Protein AF-A0A2S8BAI6-F1 (afdb_monomer)

Radius of gyration: 29.49 Å; Cα contacts (8 Å, |Δi|>4): 331; chains: 1; bounding box: 85×45×70 Å

Organism: NCBI:txid2054227

Nearest PDB structures (foldseek):
  4v63-assembly1_AT  TM=4.451E-01  e=1.788E+00  Thermus thermophilus HB27
  6bz7-assembly1_QT  TM=4.335E-01  e=3.142E+00  Thermus thermophilus HB8
  1ibl-assembly1_T  TM=4.021E-01  e=2.807E+00  Thermus thermophilus
  2uxb-assembly1_T  TM=4.106E-01  e=9.703E+00  Thermus thermophilus HB8

Mean predicted aligned error: 20.05 Å

Secondary structure (DSSP, 8-state):
----GGGGS----SS--GGGGSS--EEEEEEEEEE-TTSSS-EEEEETT-TT--B---HHHHHHHHHHHT---GGGGTT-EEEEEEETT-EETTEE--EEEEEEESS-SS-EEEEEEEETTEEEEEEEEE----TTTTHHHHHHHHHHHHHHHHT--SHHHHHHHHH-HHHHHHHHHHHHH-HHHHHHHHHHHHHHHHHHS---TT-TT-TT---PPP---------------HHHHHHHHHHHHHHH--SHHHHHHHHHHHHHHHTT--HHHHHHHHHHHHHHHHHH-TTS--

pLDDT: mean 78.77, std 16.96, range [35.06, 97.0]

Structure (mmCIF, N/CA/C/O backbone):
data_AF-A0A2S8BAI6-F1
#
_entry.id   AF-A0A2S8BAI6-F1
#
loop_
_atom_site.group_PDB
_atom_site.id
_atom_site.type_symbol
_atom_site.label_atom_id
_atom_site.label_alt_id
_atom_site.label_comp_id
_atom_site.label_asym_id
_atom_site.label_entity_id
_atom_site.label_seq_id
_atom_site.pdbx_PDB_ins_code
_atom_site.Cartn_x
_atom_site.Cartn_y
_atom_site.Cartn_z
_atom_site.occupancy
_atom_site.B_iso_or_equiv
_atom_site.auth_seq_id
_atom_site.auth_comp_id
_atom_site.auth_asym_id
_atom_site.auth_atom_id
_atom_site.pdbx_PDB_model_num
ATOM 1 N N . MET A 1 1 ? -4.221 -33.791 -2.694 1.00 36.81 1 MET A N 1
ATOM 2 C CA . MET A 1 1 ? -3.392 -32.606 -2.399 1.00 36.81 1 MET A CA 1
ATOM 3 C C . MET A 1 1 ? -2.639 -32.266 -3.667 1.00 36.81 1 MET A C 1
ATOM 5 O O . MET A 1 1 ? -1.798 -33.051 -4.085 1.00 36.81 1 MET A O 1
ATOM 9 N N . THR A 1 2 ? -3.020 -31.188 -4.340 1.00 42.59 2 THR A N 1
ATOM 10 C CA . THR A 1 2 ? -2.345 -30.728 -5.559 1.00 42.59 2 THR A CA 1
ATOM 11 C C . THR A 1 2 ? -1.145 -29.897 -5.112 1.00 42.59 2 THR A C 1
ATOM 13 O O . THR A 1 2 ? -1.329 -28.923 -4.390 1.00 42.59 2 THR A O 1
ATOM 16 N N . GLY A 1 3 ? 0.073 -30.340 -5.424 1.00 44.19 3 GLY A N 1
ATOM 17 C CA . GLY A 1 3 ? 1.298 -29.671 -4.981 1.00 44.19 3 GLY A CA 1
ATOM 18 C C . GLY A 1 3 ? 1.564 -28.398 -5.781 1.00 44.19 3 GLY A C 1
ATOM 19 O O . GLY A 1 3 ? 1.515 -28.424 -7.009 1.00 44.19 3 GLY A O 1
ATOM 20 N N . ASP A 1 4 ? 1.858 -27.303 -5.083 1.00 59.66 4 ASP A N 1
ATOM 21 C CA . ASP A 1 4 ? 2.314 -26.056 -5.692 1.00 59.66 4 ASP A CA 1
ATOM 22 C C . ASP A 1 4 ? 3.813 -26.149 -6.024 1.00 59.66 4 ASP A C 1
ATOM 24 O O . ASP A 1 4 ? 4.679 -26.068 -5.147 1.00 59.66 4 ASP A O 1
ATOM 28 N N . LEU A 1 5 ? 4.119 -26.339 -7.309 1.00 55.19 5 LEU A N 1
ATOM 29 C CA . LEU A 1 5 ? 5.486 -26.439 -7.825 1.00 55.19 5 LEU A CA 1
ATOM 30 C C . LEU A 1 5 ? 6.290 -25.143 -7.639 1.00 55.19 5 LEU A C 1
ATOM 32 O O . LEU A 1 5 ? 7.518 -25.218 -7.530 1.00 55.19 5 LEU A O 1
ATOM 36 N N . ALA A 1 6 ? 5.630 -23.980 -7.544 1.00 57.97 6 ALA A N 1
ATOM 37 C CA . ALA A 1 6 ? 6.302 -22.692 -7.366 1.00 57.97 6 ALA A CA 1
ATOM 38 C C . ALA A 1 6 ? 7.143 -22.669 -6.083 1.00 57.97 6 ALA A C 1
ATOM 40 O O . ALA A 1 6 ? 8.246 -22.130 -6.075 1.00 57.97 6 ALA A O 1
ATOM 41 N N . SER A 1 7 ? 6.683 -23.352 -5.030 1.00 54.97 7 SER A N 1
ATOM 42 C CA . SER A 1 7 ? 7.386 -23.441 -3.743 1.00 54.97 7 SER A CA 1
ATOM 43 C C . SER A 1 7 ? 8.759 -24.132 -3.804 1.00 54.97 7 SER A C 1
ATOM 45 O O . SER A 1 7 ? 9.611 -23.883 -2.952 1.00 54.97 7 SER A O 1
ATOM 47 N N . THR A 1 8 ? 9.007 -24.972 -4.816 1.00 47.53 8 THR A N 1
ATOM 48 C CA . THR A 1 8 ? 10.212 -25.821 -4.900 1.00 47.53 8 THR A CA 1
ATOM 49 C C . THR A 1 8 ? 11.388 -25.176 -5.634 1.00 47.53 8 THR A C 1
ATOM 51 O O . THR A 1 8 ? 12.515 -25.659 -5.539 1.00 47.53 8 THR A O 1
ATOM 54 N N . ILE A 1 9 ? 11.137 -24.082 -6.353 1.00 54.47 9 ILE A N 1
ATOM 55 C CA . ILE A 1 9 ? 12.135 -23.379 -7.173 1.00 54.47 9 ILE A CA 1
ATOM 56 C C . ILE A 1 9 ? 12.612 -22.069 -6.536 1.00 54.47 9 ILE A C 1
ATOM 58 O O . ILE A 1 9 ? 13.457 -21.389 -7.110 1.00 54.47 9 ILE A O 1
ATOM 62 N N . VAL A 1 10 ? 12.093 -21.725 -5.352 1.00 54.94 10 VAL A N 1
ATOM 63 C CA . VAL A 1 10 ? 12.395 -20.479 -4.642 1.00 54.94 10 VAL A CA 1
ATOM 64 C C . VAL A 1 10 ? 13.850 -20.493 -4.142 1.00 54.94 10 VAL A C 1
ATOM 66 O O . VAL A 1 10 ? 14.176 -21.254 -3.225 1.00 54.94 10 VAL A O 1
ATOM 69 N N . PRO A 1 11 ? 14.748 -19.639 -4.666 1.00 53.03 11 PRO A N 1
ATOM 70 C CA . PRO A 1 11 ? 16.126 -19.570 -4.189 1.00 53.03 11 PRO A CA 1
ATOM 71 C C . PRO A 1 11 ? 16.173 -19.094 -2.728 1.00 53.03 11 PRO A C 1
ATOM 73 O O . PRO A 1 11 ? 15.368 -18.247 -2.314 1.00 53.03 11 PRO A O 1
ATOM 76 N N . LYS A 1 12 ? 17.154 -19.570 -1.944 1.00 52.94 12 LYS A N 1
ATOM 77 C CA . LYS A 1 12 ? 17.534 -18.929 -0.671 1.00 52.94 12 LYS A CA 1
ATOM 78 C C . LYS A 1 12 ? 18.130 -17.558 -0.994 1.00 52.94 12 LYS A C 1
ATOM 80 O O . LYS A 1 12 ? 19.318 -17.437 -1.264 1.00 52.94 12 LYS A O 1
ATOM 85 N N . SER A 1 13 ? 17.271 -16.553 -1.014 1.00 68.69 13 SER A N 1
ATOM 86 C CA . SER A 1 13 ? 17.598 -15.161 -1.294 1.00 68.69 13 SER A CA 1
ATOM 87 C C . SER A 1 13 ? 16.978 -14.307 -0.195 1.00 68.69 13 SER A C 1
ATOM 89 O O . SER A 1 13 ? 15.881 -14.613 0.271 1.00 68.69 13 SER A O 1
ATOM 91 N N . ASP A 1 14 ? 17.685 -13.267 0.230 1.00 82.50 14 ASP A N 1
ATOM 92 C CA . ASP A 1 14 ? 17.259 -12.277 1.228 1.00 82.50 14 ASP A CA 1
ATOM 93 C C . ASP A 1 14 ? 16.400 -11.160 0.604 1.00 82.50 14 ASP A C 1
ATOM 95 O O . ASP A 1 14 ? 16.196 -10.104 1.201 1.00 82.50 14 ASP A O 1
ATOM 99 N N . GLN A 1 15 ? 15.953 -11.359 -0.636 1.00 88.88 15 GLN A N 1
ATOM 100 C CA . GLN A 1 15 ? 15.177 -10.404 -1.413 1.00 88.88 15 GLN A CA 1
ATOM 101 C C . GLN A 1 15 ? 14.247 -11.106 -2.402 1.00 88.88 15 GLN A C 1
ATOM 103 O O . GLN A 1 15 ? 14.466 -12.262 -2.783 1.00 88.88 15 GLN A O 1
ATOM 108 N N . LEU A 1 16 ? 13.224 -10.374 -2.842 1.00 91.38 16 LEU A N 1
ATOM 109 C CA . LEU A 1 16 ? 12.369 -10.771 -3.956 1.00 91.38 16 LEU A CA 1
ATOM 110 C C . LEU A 1 16 ? 13.186 -10.772 -5.257 1.00 91.38 16 LEU A C 1
ATOM 112 O O . LEU A 1 16 ? 13.809 -9.766 -5.605 1.00 91.38 16 LEU A O 1
ATOM 116 N N . ASN A 1 17 ? 13.169 -11.886 -5.985 1.00 88.94 17 ASN A N 1
ATOM 117 C CA . ASN A 1 17 ? 13.927 -12.069 -7.222 1.00 88.94 17 ASN A CA 1
ATOM 118 C C . ASN A 1 17 ? 13.003 -11.951 -8.434 1.00 88.94 17 ASN A C 1
ATOM 120 O O . ASN A 1 17 ? 11.810 -12.230 -8.366 1.00 88.94 17 ASN A O 1
ATOM 124 N N . ALA A 1 18 ? 13.564 -11.563 -9.580 1.00 87.12 18 ALA A N 1
ATOM 125 C CA . ALA A 1 18 ? 12.795 -11.475 -10.820 1.00 87.12 18 ALA A CA 1
ATOM 126 C C . ALA A 1 18 ? 12.203 -12.835 -11.235 1.00 87.12 18 ALA A C 1
ATOM 128 O O . ALA A 1 18 ? 11.115 -12.874 -11.807 1.00 87.12 18 ALA A O 1
ATOM 129 N N . ASP A 1 19 ? 12.893 -13.931 -10.911 1.00 82.88 19 ASP A N 1
ATOM 130 C CA . ASP A 1 19 ? 12.435 -15.292 -11.192 1.00 82.88 19 ASP A CA 1
ATOM 131 C C . ASP A 1 19 ? 11.227 -15.706 -10.336 1.00 82.88 19 ASP A C 1
ATOM 133 O O . ASP A 1 19 ? 10.389 -16.476 -10.802 1.00 82.88 19 ASP A O 1
ATOM 137 N N . ASP A 1 20 ? 11.060 -15.117 -9.144 1.00 83.06 20 ASP A N 1
ATOM 138 C CA . ASP A 1 20 ? 9.873 -15.336 -8.303 1.00 83.06 20 ASP A CA 1
ATOM 139 C C . ASP A 1 20 ? 8.592 -14.793 -8.986 1.00 83.06 20 ASP A C 1
ATOM 141 O O . ASP A 1 20 ? 7.482 -15.197 -8.653 1.00 83.06 20 ASP A O 1
ATOM 145 N N . LEU A 1 21 ? 8.736 -13.914 -9.991 1.00 85.75 21 LEU A N 1
ATOM 146 C CA . LEU A 1 21 ? 7.644 -13.311 -10.768 1.00 85.75 21 LEU A CA 1
ATOM 147 C C . LEU A 1 21 ? 7.455 -13.951 -12.156 1.00 85.75 21 LEU A C 1
ATOM 149 O O . LEU A 1 21 ? 6.785 -13.380 -13.018 1.00 85.75 21 LEU A O 1
ATOM 153 N N . ILE A 1 22 ? 8.050 -15.124 -12.407 1.00 82.06 22 ILE A N 1
ATOM 154 C CA . ILE A 1 22 ? 7.869 -15.869 -13.669 1.00 82.06 22 ILE A CA 1
ATOM 155 C C . ILE A 1 22 ? 6.418 -16.298 -13.864 1.00 82.06 22 ILE A C 1
ATOM 157 O O . ILE A 1 22 ? 5.916 -16.255 -14.985 1.00 82.06 22 ILE A O 1
ATOM 161 N N . ALA A 1 23 ? 5.752 -16.700 -12.779 1.00 75.31 23 ALA A N 1
ATOM 162 C CA . ALA A 1 23 ? 4.351 -17.109 -12.811 1.00 75.31 23 ALA A CA 1
ATOM 163 C C . ALA A 1 23 ? 3.410 -15.945 -13.165 1.00 75.31 23 ALA A C 1
ATOM 165 O O . ALA A 1 23 ? 2.322 -16.169 -13.690 1.00 75.31 23 ALA A O 1
ATOM 166 N N . GLY A 1 24 ? 3.839 -14.706 -12.917 1.00 79.62 24 GLY A N 1
ATOM 167 C CA . GLY A 1 24 ? 3.103 -13.507 -13.278 1.00 79.62 24 GLY A CA 1
ATOM 168 C C . GLY A 1 24 ? 3.398 -12.324 -12.355 1.00 79.62 24 GLY A C 1
ATOM 169 O O . GLY A 1 24 ? 4.158 -12.447 -11.391 1.00 79.62 24 GLY A O 1
ATOM 170 N N . PRO A 1 25 ? 2.805 -11.155 -12.654 1.00 86.50 25 PRO A N 1
ATOM 171 C CA . PRO A 1 25 ? 2.869 -9.995 -11.779 1.00 86.50 25 PRO A CA 1
ATOM 172 C C . PRO A 1 25 ? 2.217 -10.263 -10.418 1.00 86.50 25 PRO A C 1
ATOM 174 O O . PRO A 1 25 ? 1.204 -10.956 -10.342 1.00 86.50 25 PRO A O 1
ATOM 177 N N . ILE A 1 26 ? 2.742 -9.637 -9.367 1.00 89.00 26 ILE A N 1
ATOM 178 C CA . ILE A 1 26 ? 2.133 -9.622 -8.032 1.00 89.00 26 ILE A CA 1
ATOM 179 C C . ILE A 1 26 ? 1.813 -8.189 -7.626 1.00 89.00 26 ILE A C 1
ATOM 181 O O . ILE A 1 26 ? 2.551 -7.262 -7.961 1.00 89.00 26 ILE A O 1
ATOM 185 N N . THR A 1 27 ? 0.737 -8.005 -6.872 1.00 92.81 27 THR A N 1
ATOM 186 C CA . THR A 1 27 ? 0.430 -6.726 -6.229 1.00 92.81 27 THR A CA 1
ATOM 187 C C . THR A 1 27 ? 0.827 -6.809 -4.767 1.00 92.81 27 THR A C 1
ATOM 189 O O . THR A 1 27 ? 0.422 -7.736 -4.073 1.00 92.81 27 THR A O 1
ATOM 192 N N . ILE A 1 28 ? 1.635 -5.852 -4.320 1.00 93.31 28 ILE A N 1
ATOM 193 C CA . ILE A 1 28 ? 2.148 -5.784 -2.952 1.00 93.31 28 ILE A CA 1
ATOM 194 C C . ILE A 1 28 ? 1.640 -4.522 -2.256 1.00 93.31 28 ILE A C 1
ATOM 196 O O . ILE A 1 28 ? 1.553 -3.470 -2.894 1.00 93.31 28 ILE A O 1
ATOM 200 N N . THR A 1 29 ? 1.380 -4.617 -0.952 1.00 91.75 29 THR A N 1
ATOM 201 C CA . THR A 1 29 ? 1.103 -3.478 -0.061 1.00 91.75 29 THR A CA 1
ATOM 202 C C . THR A 1 29 ? 2.320 -3.233 0.817 1.00 91.75 29 THR A C 1
ATOM 204 O O . THR A 1 29 ? 2.779 -4.146 1.503 1.00 91.75 29 THR A O 1
A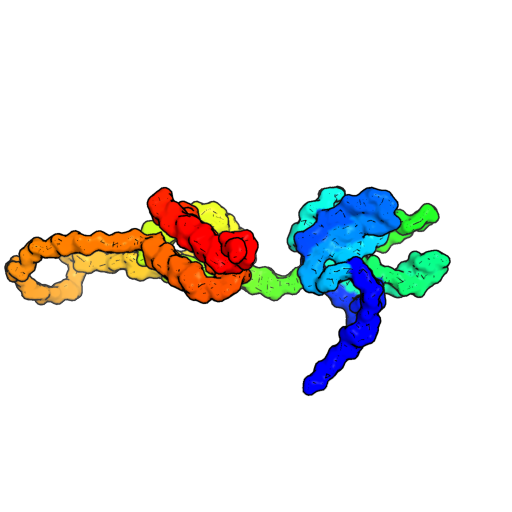TOM 207 N N . VAL A 1 30 ? 2.866 -2.018 0.800 1.00 92.12 30 VAL A N 1
ATOM 208 C CA . VAL A 1 30 ? 4.073 -1.676 1.565 1.00 92.12 30 VAL A CA 1
ATOM 209 C C . VAL A 1 30 ? 3.747 -1.659 3.061 1.00 92.12 30 VAL A C 1
ATOM 211 O O . VAL A 1 30 ? 2.925 -0.863 3.512 1.00 92.12 30 VAL A O 1
ATOM 214 N N . ARG A 1 31 ? 4.438 -2.501 3.832 1.00 92.12 31 ARG A N 1
ATOM 215 C CA . ARG A 1 31 ? 4.360 -2.547 5.300 1.00 92.12 31 ARG A CA 1
ATOM 216 C C . ARG A 1 31 ? 5.394 -1.628 5.942 1.00 92.12 31 ARG A C 1
ATOM 218 O O . ARG A 1 31 ? 5.104 -0.972 6.932 1.00 92.12 31 ARG A O 1
ATOM 225 N N . ASP A 1 32 ? 6.605 -1.621 5.397 1.00 83.31 32 ASP A N 1
ATOM 226 C CA . ASP A 1 32 ? 7.724 -0.838 5.916 1.00 83.31 32 ASP A CA 1
ATOM 227 C C . ASP A 1 32 ? 8.715 -0.530 4.786 1.00 83.31 32 ASP A C 1
ATOM 229 O O . ASP A 1 32 ? 8.834 -1.295 3.824 1.00 83.31 32 ASP A O 1
ATOM 233 N N . ALA A 1 33 ? 9.431 0.586 4.884 1.00 90.31 33 ALA A N 1
ATOM 234 C CA . ALA A 1 33 ? 10.468 0.943 3.930 1.00 90.31 33 ALA A CA 1
ATOM 235 C C . ALA A 1 33 ? 11.563 1.805 4.564 1.00 90.31 33 ALA A C 1
ATOM 237 O O . ALA A 1 33 ? 11.306 2.864 5.142 1.00 90.31 33 ALA A O 1
ATOM 238 N N . TYR A 1 34 ? 12.819 1.405 4.362 1.00 84.62 34 TYR A N 1
ATOM 239 C CA . TYR A 1 34 ? 13.975 2.151 4.855 1.00 84.62 34 TYR A CA 1
ATOM 240 C C . TYR A 1 34 ? 15.113 2.220 3.836 1.00 84.62 34 TYR A C 1
ATOM 242 O O . TYR A 1 34 ? 15.194 1.448 2.871 1.00 84.62 34 TYR A O 1
ATOM 250 N N . VAL A 1 35 ? 16.025 3.166 4.075 1.00 86.06 35 VAL A N 1
ATOM 251 C CA . VAL A 1 35 ? 17.201 3.407 3.238 1.00 86.06 35 VAL A CA 1
ATOM 252 C C . VAL A 1 35 ? 18.489 3.167 4.026 1.00 86.06 35 VAL A C 1
ATOM 254 O O . VAL A 1 35 ? 18.733 3.819 5.038 1.00 86.06 35 VAL A O 1
ATOM 257 N N . ARG A 1 36 ? 19.356 2.283 3.525 1.00 83.69 36 ARG A N 1
ATOM 258 C CA . ARG A 1 36 ? 20.720 2.056 4.026 1.00 83.69 36 ARG A CA 1
ATOM 259 C C . ARG A 1 36 ? 21.738 2.611 3.042 1.00 83.69 36 ARG A C 1
ATOM 261 O O . ARG A 1 36 ? 22.007 2.026 1.996 1.00 83.69 36 ARG A O 1
ATOM 268 N N . LYS A 1 37 ? 22.288 3.785 3.350 1.00 77.44 37 LYS A N 1
ATOM 269 C CA . LYS A 1 37 ? 23.311 4.426 2.509 1.00 77.44 37 LYS A CA 1
ATOM 270 C C . LYS A 1 37 ? 24.593 3.580 2.504 1.00 77.44 37 LYS A C 1
ATOM 272 O O . LYS A 1 37 ? 24.989 3.073 3.544 1.00 77.44 37 LYS A O 1
ATOM 277 N N . GLY A 1 38 ? 25.252 3.483 1.348 1.00 68.62 38 GLY A N 1
ATOM 278 C CA . GLY A 1 38 ? 26.529 2.769 1.190 1.00 68.62 38 GLY A CA 1
ATOM 279 C C . GLY A 1 38 ? 26.420 1.351 0.623 1.00 68.62 38 GLY A C 1
ATOM 280 O O . GLY A 1 38 ? 27.441 0.781 0.262 1.00 68.62 38 GLY A O 1
ATOM 281 N N . GLU A 1 39 ? 25.208 0.813 0.480 1.00 73.38 39 GLU A N 1
ATOM 282 C CA . GLU A 1 39 ? 24.961 -0.466 -0.194 1.00 73.38 39 GLU A CA 1
ATOM 283 C C . GLU A 1 39 ? 24.604 -0.263 -1.679 1.00 73.38 39 GLU A C 1
ATOM 285 O O . GLU A 1 39 ? 24.021 0.761 -2.056 1.00 73.38 39 GLU A O 1
ATOM 290 N N . ASP A 1 40 ? 24.900 -1.256 -2.526 1.00 70.44 40 ASP A N 1
ATOM 291 C CA . ASP A 1 40 ? 24.586 -1.224 -3.966 1.00 70.44 40 ASP A CA 1
ATOM 292 C C . ASP A 1 40 ? 23.074 -1.075 -4.234 1.00 70.44 40 ASP A C 1
ATOM 294 O O . ASP A 1 40 ? 22.642 -0.382 -5.168 1.00 70.44 40 ASP A O 1
ATOM 298 N N . GLN A 1 41 ? 22.253 -1.677 -3.368 1.00 76.81 41 GLN A N 1
ATOM 299 C CA . GLN A 1 41 ? 20.793 -1.598 -3.378 1.00 76.81 41 GLN A CA 1
ATOM 300 C C . GLN A 1 41 ? 20.289 -1.028 -2.044 1.00 76.81 41 GLN A C 1
ATOM 302 O O . GLN A 1 41 ? 19.820 -1.760 -1.179 1.00 76.81 41 GLN A O 1
ATOM 307 N N . PRO A 1 42 ? 20.363 0.300 -1.859 1.00 85.44 42 PRO A N 1
ATOM 308 C CA . PRO A 1 42 ? 20.204 0.919 -0.548 1.00 85.44 42 PRO A CA 1
ATOM 309 C C . PRO A 1 42 ? 18.745 1.047 -0.099 1.00 85.44 42 PRO A C 1
ATOM 311 O O . PRO A 1 42 ? 18.505 1.596 0.965 1.00 85.44 42 PRO A O 1
ATOM 314 N N . CYS A 1 43 ? 17.762 0.643 -0.906 1.00 90.62 43 CYS A N 1
ATOM 315 C CA . CYS A 1 43 ? 16.342 0.828 -0.612 1.00 90.62 43 CYS A CA 1
ATOM 316 C C . CYS A 1 43 ? 15.687 -0.530 -0.404 1.00 90.62 43 CYS A C 1
ATOM 318 O O . CYS A 1 43 ? 15.761 -1.385 -1.286 1.00 90.62 43 CYS A O 1
ATOM 320 N N . TYR A 1 44 ? 15.053 -0.685 0.751 1.00 93.19 44 TYR A N 1
ATOM 321 C CA . TYR A 1 44 ? 14.365 -1.894 1.166 1.00 93.19 44 TYR A CA 1
ATOM 322 C C . TYR A 1 44 ? 12.881 -1.572 1.292 1.00 93.19 44 TYR A C 1
ATOM 324 O O . TYR A 1 44 ? 12.525 -0.668 2.045 1.00 93.19 44 TYR A O 1
ATOM 332 N N . ILE A 1 45 ? 12.036 -2.287 0.551 1.00 95.25 45 ILE A N 1
ATOM 333 C CA . ILE A 1 45 ? 10.578 -2.173 0.625 1.00 95.25 45 ILE A CA 1
ATOM 334 C C . ILE A 1 45 ? 10.032 -3.517 1.108 1.00 95.25 45 ILE A C 1
ATOM 336 O O . ILE A 1 45 ? 10.032 -4.498 0.362 1.00 95.25 45 ILE A O 1
ATOM 340 N N . PHE A 1 46 ? 9.592 -3.558 2.360 1.00 92.00 46 PHE A N 1
ATOM 341 C CA . PHE A 1 46 ? 8.902 -4.697 2.959 1.00 92.00 46 PHE A CA 1
ATOM 342 C C . PHE A 1 46 ? 7.412 -4.589 2.679 1.00 92.00 46 PHE A C 1
ATOM 344 O O . PHE A 1 46 ? 6.841 -3.494 2.673 1.00 92.00 46 PHE A O 1
ATOM 351 N N . TYR A 1 47 ? 6.771 -5.728 2.466 1.00 92.94 47 TYR A N 1
ATOM 352 C CA . TYR A 1 47 ? 5.368 -5.780 2.085 1.00 92.94 47 TYR A CA 1
ATOM 353 C C . TYR A 1 47 ? 4.635 -6.921 2.780 1.00 92.94 47 TYR A C 1
ATOM 355 O O . TYR A 1 47 ? 5.240 -7.834 3.343 1.00 92.94 47 TYR A O 1
ATOM 363 N N . GLU A 1 48 ? 3.312 -6.837 2.790 1.00 82.56 48 GLU A N 1
ATOM 364 C CA . GLU A 1 48 ? 2.456 -7.890 3.332 1.00 82.56 48 GLU A CA 1
ATOM 365 C C . GLU A 1 48 ? 2.744 -9.225 2.630 1.00 82.56 48 GLU A C 1
ATOM 367 O O . GLU A 1 48 ? 2.687 -9.320 1.407 1.00 82.56 48 GLU A O 1
ATOM 372 N N . GLY A 1 49 ? 3.087 -10.259 3.403 1.00 83.69 49 GLY A N 1
ATOM 373 C CA . GLY A 1 49 ? 3.421 -11.578 2.855 1.00 83.69 49 GLY A CA 1
ATOM 374 C C . GLY A 1 49 ? 4.813 -11.689 2.220 1.00 83.69 49 GLY A C 1
ATOM 375 O O . GLY A 1 49 ? 5.073 -12.665 1.521 1.00 83.69 49 GLY A O 1
ATOM 376 N N . ASP A 1 50 ? 5.724 -10.740 2.468 1.00 84.56 50 ASP A N 1
ATOM 377 C CA . ASP A 1 50 ? 7.084 -10.775 1.911 1.00 84.56 50 ASP A CA 1
ATOM 378 C C . ASP A 1 50 ? 7.944 -11.954 2.384 1.00 84.56 50 ASP A C 1
ATOM 380 O O . ASP A 1 50 ? 8.968 -12.243 1.768 1.00 84.56 50 ASP A O 1
ATOM 384 N N . ASN A 1 51 ? 7.558 -12.646 3.460 1.00 85.81 51 ASN A N 1
ATOM 385 C CA . ASN A 1 51 ? 8.276 -13.792 4.027 1.00 85.81 51 ASN A CA 1
ATOM 386 C C . ASN A 1 51 ? 9.782 -13.522 4.225 1.00 85.81 51 ASN A C 1
ATOM 388 O O . ASN A 1 51 ? 10.619 -14.401 4.014 1.00 85.81 51 ASN A O 1
ATOM 392 N N . GLY A 1 52 ? 10.134 -12.286 4.604 1.00 83.75 52 GLY A N 1
ATOM 393 C CA . GLY A 1 52 ? 11.527 -11.866 4.793 1.00 83.75 52 GLY A CA 1
ATOM 394 C C . GLY A 1 52 ? 12.297 -11.585 3.497 1.00 83.75 52 GLY A C 1
ATOM 395 O O . GLY A 1 52 ? 13.515 -11.424 3.543 1.00 83.75 52 GLY A O 1
ATOM 396 N N . LYS A 1 53 ? 11.606 -11.501 2.355 1.00 90.19 53 LYS A N 1
ATOM 397 C CA . LYS A 1 53 ? 12.148 -11.169 1.032 1.00 90.19 53 LYS A CA 1
ATOM 398 C C . LYS A 1 53 ? 11.634 -9.805 0.553 1.00 90.19 53 LYS A C 1
ATOM 400 O O . LYS A 1 53 ? 10.734 -9.741 -0.292 1.00 90.19 53 LYS A O 1
ATOM 405 N N . PRO A 1 54 ? 12.204 -8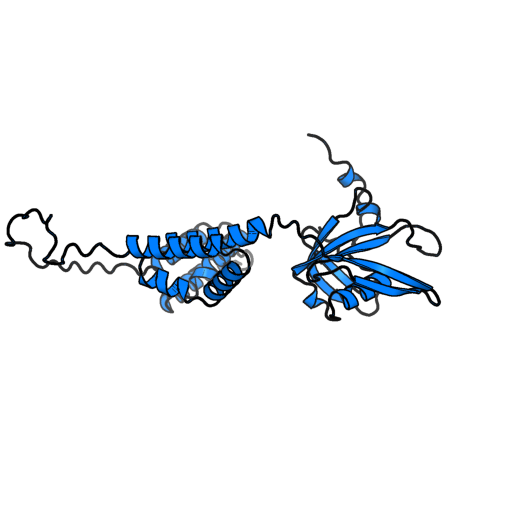.696 1.055 1.00 93.75 54 PRO A N 1
ATOM 406 C CA . PRO A 1 54 ? 11.823 -7.361 0.618 1.00 93.75 54 PRO A CA 1
ATOM 407 C C . PRO A 1 54 ? 12.085 -7.155 -0.877 1.00 93.75 54 PRO A C 1
ATOM 409 O O . PRO A 1 54 ? 12.986 -7.753 -1.476 1.00 93.75 54 PRO A O 1
ATOM 412 N N . TYR A 1 55 ? 11.332 -6.236 -1.472 1.00 95.44 55 TYR A N 1
ATOM 413 C CA . TYR A 1 55 ? 11.624 -5.710 -2.796 1.00 95.44 55 TYR A CA 1
ATOM 414 C C . TYR A 1 55 ? 12.726 -4.648 -2.693 1.00 95.44 55 TYR A C 1
ATOM 416 O O . TYR A 1 55 ? 12.574 -3.638 -2.001 1.00 95.44 55 TYR A O 1
ATOM 424 N N . LYS A 1 56 ? 13.838 -4.865 -3.403 1.00 93.88 56 LYS A N 1
ATOM 425 C CA . LYS A 1 56 ? 14.956 -3.917 -3.493 1.00 93.88 56 LYS A CA 1
ATOM 426 C C . LYS A 1 56 ? 14.981 -3.255 -4.883 1.00 93.88 56 LYS A C 1
ATOM 428 O O . LYS A 1 56 ? 15.585 -3.788 -5.818 1.00 93.88 56 LYS A O 1
ATOM 433 N N . PRO A 1 57 ? 14.309 -2.103 -5.084 1.00 93.06 57 PRO A N 1
ATOM 434 C CA . PRO A 1 57 ? 14.193 -1.480 -6.401 1.00 93.06 57 PRO A CA 1
ATOM 435 C C . PRO A 1 57 ? 15.541 -0.996 -6.950 1.00 93.06 57 PRO A C 1
ATOM 437 O O . PRO A 1 57 ? 16.329 -0.308 -6.286 1.00 93.06 57 PRO A O 1
ATOM 440 N N . ASN A 1 58 ? 15.770 -1.251 -8.240 1.00 90.75 58 ASN A N 1
ATOM 441 C CA . ASN A 1 58 ? 16.922 -0.691 -8.942 1.00 90.75 58 ASN A CA 1
ATOM 442 C C . ASN A 1 58 ? 16.841 0.851 -9.033 1.00 90.75 58 ASN A C 1
ATOM 444 O O . ASN A 1 58 ? 15.831 1.485 -8.724 1.00 90.75 58 ASN A O 1
ATOM 448 N N . LYS A 1 59 ? 17.931 1.492 -9.471 1.00 89.50 59 LYS A N 1
ATOM 449 C CA . LYS A 1 59 ? 18.028 2.964 -9.521 1.00 89.50 59 LYS A CA 1
ATOM 450 C C . LYS A 1 59 ? 16.956 3.628 -10.396 1.00 89.50 59 LYS A C 1
ATOM 452 O O . LYS A 1 59 ? 16.530 4.736 -10.084 1.00 89.50 59 LYS A O 1
ATOM 457 N N . GLY A 1 60 ? 16.547 2.982 -11.487 1.00 91.88 60 GLY A N 1
ATOM 458 C CA . GLY A 1 60 ? 15.487 3.489 -12.359 1.00 91.88 60 GLY A CA 1
ATOM 459 C C . GLY A 1 60 ? 14.126 3.440 -11.670 1.00 91.88 60 GLY A C 1
ATOM 460 O O . GLY A 1 60 ? 13.433 4.451 -11.620 1.00 91.88 60 GLY A O 1
ATOM 461 N N . GLN A 1 61 ? 13.797 2.299 -11.062 1.00 94.69 61 GLN A N 1
ATOM 462 C CA . GLN A 1 61 ? 12.532 2.098 -10.352 1.00 94.69 61 GLN A CA 1
ATOM 463 C C . GLN A 1 61 ? 12.403 3.008 -9.124 1.00 94.69 61 GLN A C 1
ATOM 465 O O . GLN A 1 61 ? 11.339 3.569 -8.897 1.00 94.69 61 GLN A O 1
ATOM 470 N N . ARG A 1 62 ? 13.494 3.265 -8.390 1.00 93.75 62 ARG A N 1
ATOM 471 C CA . ARG A 1 62 ? 13.497 4.260 -7.301 1.00 93.75 62 ARG A CA 1
ATOM 472 C C . ARG A 1 62 ? 13.101 5.656 -7.782 1.00 93.75 62 ARG A C 1
ATOM 474 O O . ARG A 1 62 ? 12.236 6.285 -7.189 1.00 93.75 62 ARG A O 1
ATOM 481 N N . ARG A 1 63 ? 13.700 6.124 -8.884 1.00 93.94 63 ARG A N 1
ATOM 482 C CA . ARG A 1 63 ? 13.366 7.431 -9.480 1.00 93.94 63 ARG A CA 1
ATOM 483 C C . ARG A 1 63 ? 11.911 7.494 -9.927 1.00 93.94 63 ARG A C 1
ATOM 485 O O . ARG A 1 63 ? 11.270 8.519 -9.738 1.00 93.94 63 ARG A O 1
ATOM 492 N N . LEU A 1 64 ? 11.419 6.410 -10.519 1.00 95.56 64 LEU A N 1
ATOM 493 C CA . LEU A 1 64 ? 10.034 6.300 -10.952 1.00 95.56 64 LEU A CA 1
ATOM 494 C C . LEU A 1 64 ? 9.074 6.429 -9.765 1.00 95.56 64 LEU A C 1
ATOM 496 O O . LEU A 1 64 ? 8.195 7.281 -9.803 1.00 95.56 64 LEU A O 1
ATOM 500 N N . LEU A 1 65 ? 9.285 5.650 -8.699 1.00 95.56 65 LEU A N 1
ATOM 501 C CA . LEU A 1 65 ? 8.444 5.698 -7.501 1.00 95.56 65 LEU A CA 1
ATOM 502 C C . LEU A 1 65 ? 8.438 7.095 -6.871 1.00 95.56 65 LEU A C 1
ATOM 504 O O . LEU A 1 65 ? 7.364 7.629 -6.621 1.00 95.56 65 LEU A O 1
ATOM 508 N N . MET A 1 66 ? 9.604 7.734 -6.714 1.00 94.06 66 MET A N 1
ATOM 509 C CA . MET A 1 66 ? 9.687 9.094 -6.160 1.00 94.06 66 MET A CA 1
ATOM 510 C C . MET A 1 66 ? 8.895 10.123 -6.981 1.00 94.06 66 MET A C 1
ATOM 512 O O . MET A 1 66 ? 8.235 10.993 -6.418 1.00 94.06 66 MET A O 1
ATOM 516 N N . LEU A 1 67 ? 8.945 10.029 -8.315 1.00 94.25 67 LEU A N 1
ATOM 517 C CA . LEU A 1 67 ? 8.222 10.941 -9.207 1.00 94.25 67 LEU A CA 1
ATOM 518 C C . LEU A 1 67 ? 6.712 10.714 -9.166 1.00 94.25 67 LEU A C 1
ATOM 520 O O . LEU A 1 67 ? 5.947 11.673 -9.113 1.00 94.25 67 LEU A O 1
ATOM 524 N N . VAL A 1 68 ? 6.289 9.451 -9.191 1.00 94.38 68 VAL A N 1
ATOM 525 C CA . VAL A 1 68 ? 4.872 9.083 -9.263 1.00 94.38 68 VAL A CA 1
ATOM 526 C C . VAL A 1 68 ? 4.166 9.361 -7.936 1.00 94.38 68 VAL A C 1
ATOM 528 O O . VAL A 1 68 ? 3.063 9.905 -7.923 1.00 94.38 68 VAL A O 1
ATOM 531 N N . TRP A 1 69 ? 4.824 9.054 -6.818 1.00 91.62 69 TRP A N 1
ATOM 532 C CA . TRP A 1 69 ? 4.305 9.276 -5.469 1.00 91.62 69 TRP A CA 1
ATOM 533 C C . TRP A 1 69 ? 4.636 10.636 -4.867 1.00 91.62 69 TRP A C 1
ATOM 535 O O . TRP A 1 69 ? 4.126 10.936 -3.785 1.00 91.62 69 TRP A O 1
ATOM 545 N N . LYS A 1 70 ? 5.417 11.453 -5.586 1.00 91.75 70 LYS A N 1
ATOM 546 C CA . LYS A 1 70 ? 5.786 12.832 -5.236 1.00 91.75 70 LYS A CA 1
ATOM 547 C C . LYS A 1 70 ? 6.395 12.956 -3.836 1.00 91.75 70 LYS A C 1
ATOM 549 O O . LYS A 1 70 ? 6.111 13.906 -3.116 1.00 91.75 70 LYS A O 1
ATOM 554 N N . THR A 1 71 ? 7.224 11.987 -3.462 1.00 88.44 71 THR A N 1
ATOM 555 C CA . THR A 1 71 ? 7.915 11.951 -2.170 1.00 88.44 71 THR A CA 1
ATOM 556 C C . THR A 1 71 ? 9.280 11.283 -2.313 1.00 88.44 71 THR A C 1
ATOM 558 O O . THR A 1 71 ? 9.461 10.368 -3.123 1.00 88.44 71 THR A O 1
ATOM 561 N N . ASP A 1 72 ? 10.256 11.767 -1.554 1.00 87.25 72 ASP A N 1
ATOM 562 C CA . ASP A 1 72 ? 11.588 11.190 -1.384 1.00 87.25 72 ASP A CA 1
ATOM 563 C C . ASP A 1 72 ? 11.768 10.485 -0.027 1.00 87.25 72 ASP A C 1
ATOM 565 O O . ASP A 1 72 ? 12.806 9.861 0.208 1.00 87.25 72 ASP A O 1
ATOM 569 N N . GLU A 1 73 ? 10.740 10.518 0.822 1.00 82.56 73 GLU A N 1
ATOM 570 C CA . GLU A 1 73 ? 10.723 9.920 2.152 1.00 82.56 73 GLU A CA 1
ATOM 571 C C . GLU A 1 73 ? 10.227 8.469 2.091 1.00 82.56 73 GLU A C 1
ATOM 573 O O . GLU A 1 73 ? 9.112 8.187 1.650 1.00 82.56 73 GLU A O 1
ATOM 578 N N . SER A 1 74 ? 11.032 7.513 2.570 1.00 83.38 74 SER A N 1
ATOM 579 C CA . SER A 1 74 ? 10.670 6.088 2.489 1.00 83.38 74 SER A CA 1
ATOM 580 C C . SER A 1 74 ? 9.444 5.736 3.337 1.00 83.38 74 SER A C 1
ATOM 582 O O . SER A 1 74 ? 8.644 4.900 2.932 1.00 83.38 74 SER A O 1
ATOM 584 N N . LYS A 1 75 ? 9.251 6.412 4.476 1.00 80.19 75 LYS A N 1
ATOM 585 C CA . LYS A 1 75 ? 8.079 6.241 5.354 1.00 80.19 75 LYS A CA 1
ATOM 586 C C . LYS A 1 75 ? 6.751 6.526 4.642 1.00 80.19 75 LYS A C 1
ATOM 588 O O . LYS A 1 75 ? 5.754 5.882 4.944 1.00 80.19 75 LYS A O 1
ATOM 593 N N . ASP A 1 76 ? 6.744 7.423 3.656 1.00 86.06 76 ASP A N 1
ATOM 594 C CA . ASP A 1 76 ? 5.522 7.807 2.942 1.00 86.06 76 ASP A CA 1
ATOM 595 C C . ASP A 1 76 ? 5.031 6.699 2.002 1.00 86.06 76 ASP A C 1
ATOM 597 O O . ASP A 1 76 ? 3.938 6.801 1.442 1.00 86.06 76 ASP A O 1
ATOM 601 N N . PHE A 1 77 ? 5.841 5.656 1.792 1.00 89.00 77 PHE A N 1
ATOM 602 C CA . PHE A 1 77 ? 5.478 4.510 0.970 1.00 89.00 77 PHE A CA 1
ATOM 603 C C . PHE A 1 77 ? 4.565 3.546 1.736 1.00 89.00 77 PHE A C 1
ATOM 605 O O . PHE A 1 77 ? 3.839 2.795 1.091 1.00 89.00 77 PHE A O 1
ATOM 612 N N . ILE A 1 78 ? 4.583 3.564 3.076 1.00 86.94 78 ILE A N 1
ATOM 613 C CA . ILE A 1 78 ? 3.796 2.661 3.928 1.00 86.94 78 ILE A CA 1
ATOM 614 C C . ILE A 1 78 ? 2.301 2.804 3.611 1.00 86.94 78 ILE A C 1
ATOM 616 O O . ILE A 1 78 ? 1.788 3.908 3.436 1.00 86.94 78 ILE A O 1
ATOM 620 N N . GLY A 1 79 ? 1.606 1.672 3.486 1.00 84.00 79 GLY A N 1
ATOM 621 C CA . GLY A 1 79 ? 0.191 1.601 3.111 1.00 84.00 79 GLY A CA 1
ATOM 622 C C . GLY A 1 79 ? -0.082 1.781 1.614 1.00 84.00 79 GLY A C 1
ATOM 623 O O . GLY A 1 79 ? -1.179 1.470 1.147 1.00 84.00 79 GLY A O 1
ATOM 624 N N . ARG A 1 80 ? 0.897 2.225 0.812 1.00 91.19 80 ARG A N 1
ATOM 625 C CA . ARG A 1 80 ? 0.742 2.286 -0.646 1.00 91.19 80 ARG A CA 1
ATOM 626 C C . ARG A 1 80 ? 0.960 0.907 -1.260 1.00 91.19 80 ARG A C 1
ATOM 628 O O . ARG A 1 80 ? 1.822 0.138 -0.848 1.00 91.19 80 ARG A O 1
ATOM 635 N N . SER A 1 81 ? 0.184 0.614 -2.294 1.00 94.25 81 SER A N 1
ATOM 636 C CA . SER A 1 81 ? 0.278 -0.616 -3.080 1.00 94.25 81 SER A CA 1
ATOM 637 C C . SER A 1 81 ? 0.906 -0.396 -4.456 1.00 94.25 81 SER A C 1
ATOM 639 O O . SER A 1 81 ? 0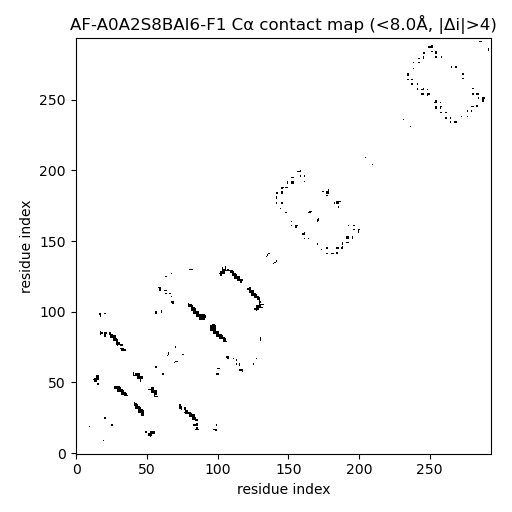.758 0.687 -5.038 1.00 94.25 81 SER A O 1
ATOM 641 N N . MET A 1 82 ? 1.566 -1.425 -4.994 1.00 96.75 82 MET A N 1
ATOM 642 C CA . MET A 1 82 ? 2.123 -1.442 -6.351 1.00 96.75 82 MET A CA 1
ATOM 643 C C . MET A 1 82 ? 2.091 -2.841 -6.978 1.00 96.75 82 MET A C 1
ATOM 645 O O . MET A 1 82 ? 2.259 -3.835 -6.276 1.00 96.75 82 MET A O 1
ATOM 649 N N . THR A 1 83 ? 1.943 -2.924 -8.303 1.00 96.31 83 THR A N 1
ATOM 650 C CA . THR A 1 83 ? 2.079 -4.184 -9.052 1.00 96.31 83 THR A CA 1
ATOM 651 C C . THR A 1 83 ? 3.487 -4.325 -9.613 1.00 96.31 83 THR A C 1
ATOM 653 O O . THR A 1 83 ? 3.902 -3.561 -10.496 1.00 96.31 83 THR A O 1
ATOM 656 N N . LEU A 1 84 ? 4.194 -5.336 -9.119 1.00 96.75 84 LEU A N 1
ATOM 657 C CA . LEU A 1 84 ? 5.519 -5.752 -9.550 1.00 96.75 84 LEU A CA 1
ATOM 658 C C . LEU A 1 84 ? 5.408 -6.814 -10.638 1.00 96.75 84 LEU A C 1
ATOM 660 O O . LEU A 1 84 ? 4.624 -7.750 -10.518 1.00 96.75 84 LEU A O 1
ATOM 664 N N . PHE A 1 85 ? 6.215 -6.699 -11.686 1.00 93.88 85 PHE A N 1
ATOM 665 C CA . PHE A 1 85 ? 6.287 -7.696 -12.751 1.00 93.88 85 PHE A CA 1
ATOM 666 C C . PHE A 1 85 ? 7.730 -7.940 -13.188 1.00 93.88 85 PHE A C 1
ATOM 668 O O . PHE A 1 85 ? 8.600 -7.075 -13.036 1.00 93.88 85 PHE A O 1
ATOM 675 N N . ARG A 1 86 ? 7.977 -9.116 -13.772 1.00 92.00 86 ARG A N 1
ATOM 676 C CA . ARG A 1 86 ? 9.246 -9.430 -14.430 1.00 92.00 86 ARG A CA 1
ATOM 677 C C . ARG A 1 86 ? 9.298 -8.777 -15.810 1.00 92.00 86 ARG A C 1
ATOM 679 O O . ARG A 1 86 ? 8.515 -9.121 -16.690 1.00 92.00 86 ARG A O 1
ATOM 686 N N . ASN A 1 87 ? 10.266 -7.894 -16.022 1.00 91.75 87 ASN A N 1
ATOM 687 C CA . ASN A 1 87 ? 10.645 -7.412 -17.345 1.00 91.75 87 ASN A CA 1
ATOM 688 C C . ASN A 1 87 ? 11.900 -8.178 -17.822 1.00 91.75 87 ASN A C 1
ATOM 690 O O . ASN A 1 87 ? 12.966 -7.977 -17.233 1.00 91.75 87 ASN A O 1
ATOM 694 N N . PRO A 1 88 ? 11.805 -9.039 -18.855 1.00 88.31 88 PRO A N 1
ATOM 695 C CA . PRO A 1 88 ? 12.934 -9.841 -19.340 1.00 88.31 88 PRO A CA 1
ATOM 696 C C . PRO A 1 88 ? 14.024 -9.012 -20.044 1.00 88.31 88 PRO A C 1
ATOM 698 O O . PRO A 1 88 ? 15.170 -9.446 -20.104 1.00 88.31 88 PRO A O 1
ATOM 701 N N . ASP A 1 89 ? 13.713 -7.801 -20.511 1.00 87.75 89 ASP A N 1
ATOM 702 C CA . ASP A 1 89 ? 14.641 -6.955 -21.276 1.00 87.75 89 ASP A CA 1
ATOM 703 C C . ASP A 1 89 ? 15.598 -6.146 -20.388 1.00 87.75 89 ASP A C 1
ATOM 705 O O . ASP A 1 89 ? 16.481 -5.429 -20.874 1.00 87.75 89 ASP A O 1
ATOM 709 N N . VAL A 1 90 ? 15.431 -6.217 -19.064 1.00 85.88 90 VAL A N 1
ATOM 710 C CA . VAL A 1 90 ? 16.322 -5.529 -18.130 1.00 85.88 90 VAL A CA 1
ATOM 711 C C . VAL A 1 90 ? 17.709 -6.161 -18.198 1.00 85.88 90 VAL A C 1
ATOM 713 O O . VAL A 1 90 ? 17.894 -7.354 -17.966 1.00 85.88 90 VAL A O 1
ATOM 716 N N . LEU A 1 91 ? 18.696 -5.320 -18.506 1.00 83.88 91 LEU A N 1
ATOM 717 C CA . LEU A 1 91 ? 20.080 -5.745 -18.644 1.00 83.88 91 LEU A CA 1
ATOM 718 C C . LEU A 1 91 ? 20.795 -5.770 -17.291 1.00 83.88 91 LEU A C 1
ATOM 720 O O . LEU A 1 91 ? 20.838 -4.754 -16.591 1.00 83.88 91 LEU A O 1
ATOM 724 N N . TRP A 1 92 ? 21.466 -6.878 -17.001 1.00 77.56 92 TRP A N 1
ATOM 725 C CA . TRP A 1 92 ? 22.472 -7.005 -15.953 1.00 77.56 92 TRP A CA 1
ATOM 726 C C . TRP A 1 92 ? 23.819 -7.338 -16.595 1.00 77.56 92 TRP A C 1
ATOM 728 O O . TRP A 1 92 ? 23.899 -8.179 -17.484 1.00 77.56 92 TRP A O 1
ATOM 738 N N . ALA A 1 93 ? 24.874 -6.595 -16.243 1.00 79.88 93 ALA A N 1
ATOM 739 C CA . ALA A 1 93 ? 26.207 -6.734 -16.851 1.00 79.88 93 ALA A CA 1
ATOM 740 C C . ALA A 1 93 ? 26.217 -6.784 -18.405 1.00 79.88 93 ALA A C 1
ATOM 742 O O . ALA A 1 93 ? 27.085 -7.400 -19.020 1.00 79.88 93 ALA A O 1
ATOM 743 N N . GLY A 1 94 ? 25.248 -6.123 -19.054 1.00 79.56 94 GLY A N 1
ATOM 744 C CA . GLY A 1 94 ? 25.108 -6.093 -20.515 1.00 79.56 94 GLY A CA 1
ATOM 745 C C . GLY A 1 94 ? 24.324 -7.257 -21.135 1.00 79.56 94 GLY A C 1
ATOM 746 O O . GLY A 1 94 ? 24.158 -7.259 -22.352 1.00 79.56 94 GLY A O 1
ATOM 747 N N . LYS A 1 95 ? 23.808 -8.200 -20.338 1.00 82.19 95 LYS A N 1
ATOM 748 C CA . LYS A 1 95 ? 22.973 -9.325 -20.787 1.00 82.19 95 LYS A CA 1
ATOM 749 C C . LYS A 1 95 ? 21.527 -9.178 -20.287 1.00 82.19 95 LYS A C 1
ATOM 751 O O . LYS A 1 95 ? 21.342 -8.676 -19.180 1.00 82.19 95 LYS A O 1
ATOM 756 N N . PRO A 1 96 ? 20.507 -9.585 -21.064 1.00 83.94 96 PRO A N 1
ATOM 757 C CA . PRO A 1 96 ? 19.107 -9.559 -20.638 1.00 83.94 96 PRO A CA 1
ATOM 758 C C . PRO A 1 96 ? 18.837 -10.698 -19.647 1.00 83.94 96 PRO A C 1
ATOM 760 O O . PRO A 1 96 ? 18.389 -11.777 -20.018 1.00 83.94 96 PRO A O 1
ATOM 763 N N . GLU A 1 97 ? 19.186 -10.477 -18.382 1.00 80.69 97 GLU A N 1
ATOM 764 C CA . GLU A 1 97 ? 18.886 -11.411 -17.284 1.00 80.69 97 GLU A CA 1
ATOM 765 C C . GLU A 1 97 ? 17.468 -11.193 -16.727 1.00 80.69 97 GLU A C 1
ATOM 767 O O . GLU A 1 97 ? 16.885 -12.067 -16.083 1.00 80.69 97 GLU A O 1
ATOM 772 N N . GLY A 1 98 ? 16.874 -10.040 -17.040 1.00 86.19 98 GLY A N 1
ATOM 773 C CA . GLY A 1 98 ? 15.571 -9.631 -16.556 1.00 86.19 98 GLY A CA 1
ATOM 774 C C . GLY A 1 98 ? 15.638 -8.929 -15.202 1.00 86.19 98 GLY A C 1
ATOM 775 O O . GLY A 1 98 ? 16.662 -8.882 -14.522 1.00 86.19 98 GLY A O 1
ATOM 776 N N . GLY A 1 99 ? 14.533 -8.301 -14.819 1.00 90.88 99 GLY A N 1
ATOM 777 C CA . GLY A 1 99 ? 14.471 -7.506 -13.602 1.00 90.88 99 GLY A CA 1
ATOM 778 C C . GLY A 1 99 ? 13.049 -7.146 -13.219 1.00 90.88 99 GLY A C 1
ATOM 779 O O . GLY A 1 99 ? 12.136 -7.191 -14.040 1.00 90.88 99 GLY A O 1
ATOM 780 N N . ILE A 1 100 ? 12.869 -6.774 -11.957 1.00 94.94 100 ILE A N 1
ATOM 781 C CA . ILE A 1 100 ? 11.566 -6.377 -11.428 1.00 94.94 100 ILE A CA 1
ATOM 782 C C . ILE A 1 100 ? 11.289 -4.919 -11.811 1.00 94.94 100 ILE A C 1
ATOM 784 O O . ILE A 1 100 ? 12.143 -4.041 -11.636 1.00 94.94 100 ILE A O 1
ATOM 788 N N . GLN A 1 101 ? 10.096 -4.662 -12.339 1.00 95.75 101 GLN A N 1
ATOM 789 C CA . GLN A 1 101 ? 9.593 -3.325 -12.639 1.00 95.75 101 GLN A CA 1
ATOM 790 C C . GLN A 1 101 ? 8.190 -3.114 -12.072 1.00 95.75 101 GLN A C 1
ATOM 792 O O . GLN A 1 101 ? 7.471 -4.066 -11.779 1.00 95.75 101 GLN A O 1
ATOM 797 N N . VAL A 1 102 ? 7.813 -1.845 -11.928 1.00 97.00 102 VAL A N 1
ATOM 798 C CA . VAL A 1 102 ? 6.494 -1.416 -11.461 1.00 97.00 102 VAL A CA 1
ATOM 799 C C . VAL A 1 102 ? 5.614 -1.087 -12.664 1.00 97.00 102 VAL A C 1
ATOM 801 O O . VAL A 1 102 ? 6.008 -0.292 -13.517 1.00 97.00 102 VAL A O 1
ATOM 804 N N . SER A 1 103 ? 4.429 -1.693 -12.737 1.00 95.44 103 SER A N 1
ATOM 805 C CA . SER A 1 103 ? 3.441 -1.423 -13.799 1.00 95.44 103 SER A CA 1
ATOM 806 C C . SER A 1 103 ? 2.292 -0.535 -13.324 1.00 95.44 103 SER A C 1
ATOM 808 O O . SER A 1 103 ? 1.792 0.298 -14.083 1.00 95.44 103 SER A O 1
ATOM 810 N N . HIS A 1 104 ? 1.897 -0.699 -12.061 1.00 96.44 104 HIS A N 1
ATOM 811 C CA . HIS A 1 104 ? 0.763 -0.015 -11.462 1.00 96.44 104 HIS A CA 1
ATOM 812 C C . HIS A 1 104 ? 1.099 0.444 -10.045 1.00 96.44 104 HIS A C 1
ATOM 814 O O . HIS A 1 104 ? 1.812 -0.268 -9.335 1.00 96.44 104 HIS A O 1
ATOM 820 N N . VAL A 1 105 ? 0.573 1.593 -9.616 1.00 95.12 105 VAL A N 1
ATOM 821 C CA . VAL A 1 105 ? 0.659 2.041 -8.215 1.00 95.12 105 VAL A CA 1
ATOM 822 C C . VAL A 1 105 ? -0.643 2.664 -7.733 1.00 95.12 105 VAL A C 1
A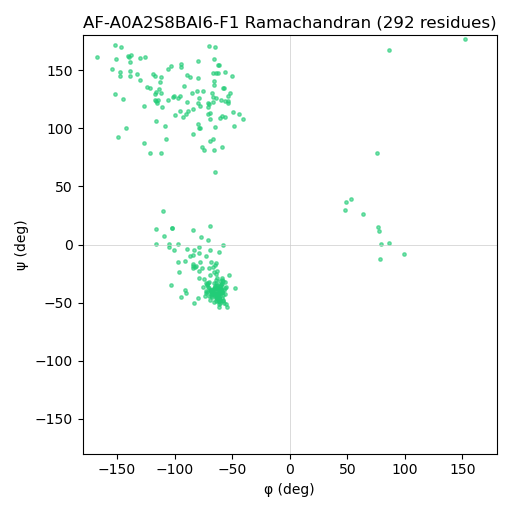TOM 824 O O . VAL A 1 105 ? -1.378 3.282 -8.497 1.00 95.12 105 VAL A O 1
ATOM 827 N N . SER A 1 106 ? -0.914 2.522 -6.442 1.00 88.62 106 SER A N 1
ATOM 828 C CA . SER A 1 106 ? -1.969 3.267 -5.745 1.00 88.62 106 SER A CA 1
ATOM 829 C C . SER A 1 106 ? -1.610 4.754 -5.592 1.00 88.62 106 SER A C 1
ATOM 831 O O . SER A 1 106 ? -0.462 5.147 -5.816 1.00 88.62 106 SER A O 1
ATOM 833 N N . HIS A 1 107 ? -2.570 5.567 -5.141 1.00 87.00 107 HIS A N 1
ATOM 834 C CA . HIS A 1 107 ? -2.380 6.994 -4.833 1.00 87.00 107 HIS A CA 1
ATOM 835 C C . HIS A 1 107 ? -2.001 7.862 -6.047 1.00 87.00 107 HIS A C 1
ATOM 837 O O . HIS A 1 107 ? -1.384 8.917 -5.902 1.00 87.00 107 HIS A O 1
ATOM 843 N N . ILE A 1 108 ? -2.399 7.426 -7.245 1.00 85.12 108 ILE A N 1
ATOM 844 C CA . ILE A 1 108 ? -2.433 8.237 -8.464 1.00 85.12 108 ILE A CA 1
ATOM 845 C C . ILE A 1 108 ? -3.780 8.037 -9.156 1.00 85.12 108 ILE A C 1
ATOM 847 O O . ILE A 1 108 ? -4.349 6.950 -9.098 1.00 85.12 108 ILE A O 1
ATOM 851 N N . THR A 1 109 ? -4.285 9.080 -9.807 1.00 80.38 109 THR A N 1
ATOM 852 C CA . THR A 1 109 ? -5.605 9.078 -10.458 1.00 80.38 109 THR A CA 1
ATOM 853 C C . THR A 1 109 ? -5.537 8.765 -11.950 1.00 80.38 109 THR A C 1
ATOM 855 O O . THR A 1 109 ? -6.503 8.285 -12.529 1.00 80.38 109 THR A O 1
ATOM 858 N N . GLU A 1 110 ? -4.388 9.002 -12.579 1.00 84.00 110 GLU A N 1
ATOM 859 C CA . GLU A 1 110 ? -4.183 8.842 -14.017 1.00 84.00 110 GLU A CA 1
ATOM 860 C C . GLU A 1 110 ? -2.823 8.212 -14.328 1.00 84.00 110 GLU A C 1
ATOM 862 O O . GLU A 1 110 ? -1.913 8.193 -13.493 1.00 84.00 110 GLU A O 1
ATOM 867 N N . ALA A 1 111 ? -2.686 7.667 -15.538 1.00 91.56 111 ALA A N 1
ATOM 868 C CA . ALA A 1 111 ? -1.432 7.077 -15.980 1.00 91.56 111 ALA A CA 1
ATOM 869 C C . ALA A 1 111 ? -0.365 8.161 -16.153 1.00 91.56 111 ALA A C 1
ATOM 871 O O . ALA A 1 111 ? -0.574 9.155 -16.845 1.00 91.56 111 ALA A O 1
ATOM 872 N N 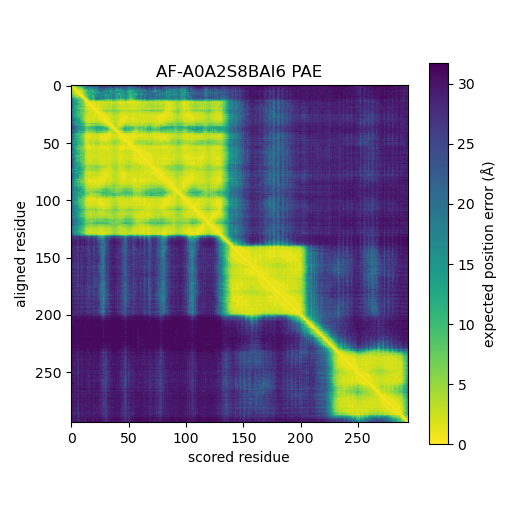. GLN A 1 112 ? 0.807 7.938 -15.568 1.00 93.94 112 GLN A N 1
ATOM 873 C CA . GLN A 1 112 ? 1.928 8.865 -15.641 1.00 93.94 112 GLN A CA 1
ATOM 874 C C . GLN A 1 112 ? 3.070 8.242 -16.434 1.00 93.94 112 GLN A C 1
ATOM 876 O O . GLN A 1 112 ? 3.445 7.092 -16.204 1.00 93.94 112 GLN A O 1
ATOM 881 N N . THR A 1 113 ? 3.652 9.012 -17.352 1.00 95.44 113 THR A N 1
ATOM 882 C CA . THR A 1 113 ? 4.838 8.599 -18.109 1.00 95.44 113 THR A CA 1
ATOM 883 C C . THR A 1 113 ? 6.009 9.506 -17.779 1.00 95.44 113 THR A C 1
ATOM 885 O O . THR A 1 113 ? 5.939 10.717 -17.970 1.00 95.44 113 THR A O 1
ATOM 888 N N . HIS A 1 114 ? 7.107 8.908 -17.320 1.00 94.88 114 HIS A N 1
ATOM 889 C CA . HIS A 1 114 ? 8.306 9.625 -16.897 1.00 94.88 114 HIS A CA 1
ATOM 890 C C . HIS A 1 114 ? 9.526 9.187 -17.704 1.00 94.88 114 HIS A C 1
ATOM 892 O O . HIS A 1 114 ? 9.781 7.999 -17.896 1.00 94.88 114 HIS A O 1
ATOM 898 N N . MET A 1 115 ? 10.326 10.154 -18.154 1.00 95.38 115 MET A N 1
ATOM 899 C CA . MET A 1 115 ? 11.580 9.890 -18.864 1.00 95.38 115 MET A CA 1
ATOM 900 C C . MET A 1 115 ? 12.716 9.635 -17.867 1.00 95.38 115 MET A C 1
ATOM 902 O O . MET A 1 115 ? 13.384 10.572 -17.411 1.00 95.38 115 MET A O 1
ATOM 906 N N . ILE A 1 116 ? 12.977 8.366 -17.558 1.00 93.19 116 ILE A N 1
ATOM 907 C CA . ILE A 1 116 ? 13.942 7.949 -16.536 1.00 93.19 116 ILE A CA 1
ATOM 908 C C . ILE A 1 116 ? 15.298 7.632 -17.161 1.00 93.19 116 ILE A C 1
ATOM 910 O O . ILE A 1 116 ? 15.419 6.824 -18.079 1.00 93.19 116 ILE A O 1
ATOM 914 N N . THR A 1 117 ? 16.360 8.234 -16.628 1.00 88.94 117 THR A N 1
ATOM 915 C CA . THR A 1 117 ? 17.737 7.862 -16.979 1.00 88.94 117 THR A CA 1
ATOM 916 C C . THR A 1 117 ? 18.067 6.496 -16.380 1.00 88.94 117 THR A C 1
ATOM 918 O O . THR A 1 117 ? 18.177 6.376 -15.158 1.00 88.94 117 THR A O 1
ATOM 921 N N . VAL A 1 118 ? 18.258 5.474 -17.216 1.00 82.88 118 VAL A N 1
ATOM 922 C CA . VAL A 1 118 ? 18.586 4.106 -16.767 1.00 82.88 118 VAL A CA 1
ATOM 923 C C . VAL A 1 118 ? 20.096 3.880 -16.676 1.00 82.88 118 VAL A C 1
ATOM 925 O O . VAL A 1 118 ? 20.580 3.304 -15.707 1.00 82.88 118 VAL A O 1
ATOM 928 N N . ARG A 1 119 ? 20.862 4.427 -17.627 1.00 82.38 119 ARG A N 1
ATOM 929 C CA . ARG A 1 119 ? 22.334 4.470 -17.621 1.00 82.38 119 ARG A CA 1
ATOM 930 C C . ARG A 1 119 ? 22.823 5.750 -18.294 1.00 82.38 119 ARG A C 1
ATOM 932 O O . ARG A 1 119 ? 22.030 6.485 -18.882 1.00 82.38 119 ARG A O 1
ATOM 939 N N . ARG A 1 120 ? 24.123 6.044 -18.201 1.00 83.12 120 ARG A N 1
ATOM 940 C CA . ARG A 1 120 ? 24.716 7.226 -18.848 1.00 83.12 120 ARG A CA 1
ATOM 941 C C . ARG A 1 120 ? 24.374 7.223 -20.345 1.00 83.12 120 ARG A C 1
ATOM 943 O O . ARG A 1 120 ? 24.645 6.242 -21.027 1.00 83.12 120 ARG A O 1
ATOM 950 N N . GLY A 1 121 ? 23.753 8.301 -20.823 1.00 86.75 121 GLY A N 1
ATOM 951 C CA . GLY A 1 121 ? 23.364 8.462 -22.228 1.00 86.75 121 GLY A CA 1
ATOM 952 C C . GLY A 1 121 ? 22.084 7.736 -22.664 1.00 86.75 121 GLY A C 1
ATOM 953 O O . GLY A 1 121 ? 21.712 7.867 -23.822 1.00 86.75 121 GLY A O 1
ATOM 954 N N . LEU A 1 122 ? 21.387 7.010 -21.776 1.00 86.00 122 LEU A N 1
ATOM 955 C CA . LEU A 1 122 ? 20.136 6.319 -22.113 1.00 86.00 122 LEU A CA 1
ATOM 956 C C . LEU A 1 122 ? 19.007 6.707 -21.152 1.00 86.00 122 LEU A C 1
ATOM 958 O O . LEU A 1 122 ? 19.078 6.447 -19.944 1.00 86.00 122 LEU A O 1
ATOM 962 N N . ARG A 1 123 ? 17.945 7.291 -21.712 1.00 91.00 123 ARG A N 1
ATOM 963 C CA . ARG A 1 123 ? 16.674 7.551 -21.029 1.00 91.00 123 ARG A CA 1
ATOM 964 C C . ARG A 1 123 ? 15.586 6.689 -21.647 1.00 91.00 123 ARG A C 1
ATOM 966 O O . ARG A 1 123 ? 15.547 6.542 -22.863 1.00 91.00 123 ARG A O 1
ATOM 973 N N . VAL A 1 124 ? 14.720 6.146 -20.806 1.00 90.38 124 VAL A N 1
ATOM 974 C CA . VAL A 1 124 ? 13.598 5.298 -21.211 1.00 90.38 124 VAL A CA 1
ATOM 975 C C . VAL A 1 124 ? 12.317 5.918 -20.668 1.00 90.38 124 VAL A C 1
ATOM 977 O O . VAL A 1 124 ? 12.290 6.361 -19.517 1.00 90.38 124 VAL A O 1
ATOM 980 N N . ALA A 1 125 ? 11.279 5.976 -21.502 1.00 93.75 125 ALA A N 1
ATOM 981 C CA . ALA A 1 125 ? 9.936 6.323 -21.060 1.00 93.75 125 ALA A CA 1
ATOM 982 C C . ALA A 1 125 ? 9.383 5.160 -20.231 1.00 93.75 125 ALA A C 1
ATOM 984 O O . ALA A 1 125 ? 9.267 4.043 -20.731 1.00 93.75 125 ALA A O 1
ATOM 985 N N . MET A 1 126 ? 9.085 5.412 -18.962 1.00 94.50 126 MET A N 1
ATOM 986 C CA . MET A 1 126 ? 8.444 4.444 -18.078 1.00 94.50 126 MET A CA 1
ATOM 987 C C . MET A 1 126 ? 7.035 4.932 -17.779 1.00 94.50 126 MET A C 1
ATOM 989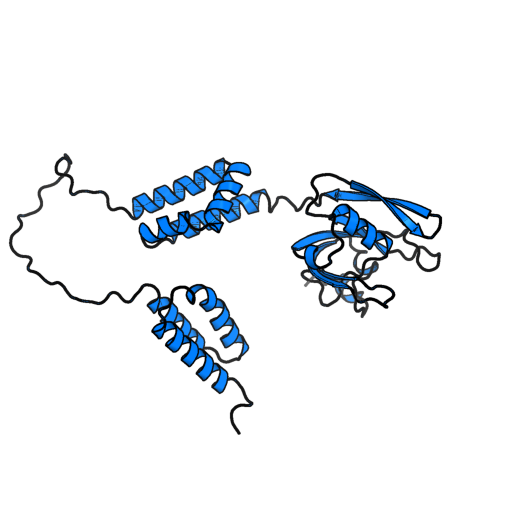 O O . MET A 1 126 ? 6.868 6.015 -17.215 1.00 94.50 126 MET A O 1
ATOM 993 N N . THR A 1 127 ? 6.040 4.143 -18.173 1.00 93.94 127 THR A N 1
ATOM 994 C CA . THR A 1 127 ? 4.628 4.422 -17.907 1.00 93.94 127 THR A CA 1
ATOM 995 C C . THR A 1 127 ? 4.163 3.591 -16.724 1.00 93.94 127 THR A C 1
ATOM 997 O O . THR A 1 127 ? 4.318 2.372 -16.726 1.00 93.94 127 THR A O 1
ATOM 1000 N N . VAL A 1 128 ? 3.564 4.253 -15.740 1.00 95.50 128 VAL A N 1
ATOM 1001 C CA . VAL A 1 128 ? 2.894 3.617 -14.606 1.00 95.50 128 VAL A CA 1
ATOM 1002 C C . VAL A 1 128 ? 1.424 3.975 -14.676 1.00 95.50 128 VAL A C 1
ATOM 1004 O O . VAL A 1 128 ? 1.065 5.138 -14.869 1.00 95.50 128 VAL A O 1
ATOM 1007 N N . LYS A 1 129 ? 0.572 2.967 -14.543 1.00 94.62 129 LYS A N 1
ATOM 1008 C CA . LYS A 1 129 ? -0.877 3.141 -14.526 1.00 94.62 129 LYS A CA 1
ATOM 1009 C C . LYS A 1 129 ? -1.374 3.254 -13.084 1.00 94.62 129 LYS A C 1
ATOM 1011 O O . LYS A 1 129 ? -0.718 2.734 -12.177 1.00 94.62 129 LYS A O 1
ATOM 1016 N N . PRO A 1 130 ? -2.529 3.891 -12.847 1.00 90.00 130 PRO A N 1
ATOM 1017 C CA . PRO A 1 130 ? -3.222 3.732 -11.584 1.00 90.00 130 PRO A CA 1
ATOM 1018 C C . PRO A 1 130 ? -3.420 2.246 -11.353 1.00 90.00 130 PRO A C 1
ATOM 1020 O O . PRO A 1 130 ? -3.899 1.534 -12.238 1.00 90.00 130 PRO A O 1
ATOM 1023 N N . LEU A 1 131 ? -3.003 1.770 -10.188 1.00 88.12 131 LEU A N 1
ATOM 1024 C CA . LEU A 1 131 ? -3.459 0.485 -9.714 1.00 88.12 131 LEU A CA 1
ATOM 1025 C C . LEU A 1 131 ? -4.964 0.630 -9.601 1.00 88.12 131 LEU A C 1
ATOM 1027 O O . LEU A 1 131 ? -5.452 1.354 -8.733 1.00 88.12 131 LEU A O 1
ATOM 1031 N N . ALA A 1 132 ? -5.672 -0.046 -10.507 1.00 63.84 132 ALA A N 1
ATOM 1032 C CA . ALA A 1 132 ? -6.990 -0.543 -10.199 1.00 63.84 132 ALA A CA 1
ATOM 1033 C C . ALA A 1 132 ? -6.762 -1.457 -8.998 1.00 63.84 132 ALA A C 1
ATOM 1035 O O . ALA A 1 132 ? -6.511 -2.652 -9.136 1.00 63.84 132 ALA A O 1
ATOM 1036 N N . ILE A 1 133 ? -6.722 -0.853 -7.807 1.00 48.56 133 ILE A N 1
ATOM 1037 C CA . ILE A 1 133 ? -7.148 -1.552 -6.614 1.00 48.56 133 ILE A CA 1
ATOM 1038 C C . ILE A 1 133 ? -8.482 -2.079 -7.079 1.00 48.56 133 ILE A C 1
ATOM 1040 O O . ILE A 1 133 ? -9.313 -1.277 -7.513 1.00 48.56 133 ILE A O 1
ATOM 1044 N N . ASP A 1 134 ? -8.592 -3.399 -7.180 1.00 39.38 134 ASP A N 1
ATOM 1045 C CA . ASP A 1 134 ? -9.857 -4.014 -7.486 1.00 39.38 134 ASP A CA 1
ATOM 1046 C C . ASP A 1 134 ? -10.866 -3.282 -6.611 1.00 39.38 134 ASP A C 1
ATOM 1048 O O . ASP A 1 134 ? -10.782 -3.306 -5.378 1.00 39.38 134 ASP A O 1
ATOM 1052 N N . ASN A 1 135 ? -11.748 -2.518 -7.251 1.00 35.41 135 ASN A N 1
ATOM 1053 C CA . ASN A 1 135 ? -12.793 -1.807 -6.548 1.00 35.41 135 ASN A CA 1
ATOM 1054 C C . ASN A 1 135 ? -13.804 -2.827 -6.000 1.00 35.41 135 ASN A C 1
ATOM 1056 O O . ASN A 1 135 ? -14.839 -2.440 -5.496 1.00 35.41 135 ASN A O 1
ATOM 1060 N N . GLN A 1 136 ? -13.459 -4.113 -5.931 1.00 35.06 136 GLN A N 1
ATOM 1061 C CA . GLN A 1 136 ? -13.868 -4.986 -4.840 1.00 35.06 136 GLN A CA 1
ATOM 1062 C C . GLN A 1 136 ? -13.437 -4.515 -3.441 1.00 35.06 136 GLN A C 1
ATOM 1064 O O . GLN A 1 136 ? -13.794 -5.162 -2.471 1.00 35.06 136 GLN A O 1
ATOM 1069 N N . ARG A 1 137 ? -12.738 -3.387 -3.273 1.00 40.12 137 ARG A N 1
ATOM 1070 C CA . ARG A 1 137 ? -12.771 -2.576 -2.035 1.00 40.12 137 ARG A CA 1
ATOM 1071 C C . ARG A 1 137 ? -13.356 -1.171 -2.221 1.00 40.12 137 ARG A C 1
ATOM 1073 O O . ARG A 1 137 ? -13.448 -0.436 -1.253 1.00 40.12 137 ARG A O 1
ATOM 1080 N N . GLY A 1 138 ? -13.784 -0.804 -3.424 1.00 38.56 138 GLY A N 1
ATOM 1081 C CA . GLY A 1 138 ? -14.577 0.404 -3.674 1.00 38.56 138 GLY A CA 1
ATOM 1082 C C . GLY A 1 138 ? -16.056 0.150 -3.395 1.00 38.56 138 GLY A C 1
ATOM 1083 O O . GLY A 1 138 ? -16.639 0.831 -2.561 1.00 38.56 138 GLY A O 1
ATOM 1084 N N . ASP A 1 139 ? -16.604 -0.925 -3.965 1.00 40.22 139 ASP A N 1
ATOM 1085 C CA . ASP A 1 139 ? -17.963 -1.400 -3.685 1.00 40.22 139 ASP A CA 1
ATOM 1086 C C . ASP A 1 139 ? -18.043 -2.108 -2.327 1.00 40.22 139 ASP A C 1
ATOM 1088 O O . ASP A 1 139 ? -19.011 -1.921 -1.595 1.00 40.22 139 ASP A O 1
ATOM 1092 N N . ASN A 1 140 ? -17.008 -2.864 -1.925 1.00 49.50 140 ASN A N 1
ATOM 1093 C CA . ASN A 1 140 ? -16.981 -3.441 -0.577 1.00 49.50 140 ASN A CA 1
ATOM 1094 C C . ASN A 1 140 ? -16.491 -2.455 0.481 1.00 49.50 140 ASN A C 1
ATOM 1096 O O . ASN A 1 140 ? -16.776 -2.696 1.632 1.00 49.50 140 ASN A O 1
ATOM 1100 N N . GLY A 1 141 ? -15.787 -1.368 0.159 1.00 55.91 141 GLY A N 1
ATOM 1101 C CA . GLY A 1 141 ? -15.293 -0.429 1.176 1.00 55.91 141 GLY A CA 1
ATOM 1102 C C . GLY A 1 141 ? -16.380 0.520 1.648 1.00 55.91 141 GLY A C 1
ATOM 1103 O O . GLY A 1 141 ? -16.568 0.672 2.849 1.00 55.91 141 GLY A O 1
ATOM 1104 N N . ALA A 1 142 ? -17.150 1.103 0.722 1.00 69.75 142 ALA A N 1
ATOM 1105 C CA . ALA A 1 142 ? -18.330 1.881 1.093 1.00 69.75 142 ALA A CA 1
ATOM 1106 C C . ALA A 1 142 ? -19.345 0.993 1.821 1.00 69.75 142 ALA A C 1
ATOM 1108 O O . ALA A 1 142 ? -19.862 1.372 2.868 1.00 69.75 142 ALA A O 1
ATOM 1109 N N . ARG A 1 143 ? -19.550 -0.236 1.333 1.00 77.44 143 ARG A N 1
ATOM 1110 C CA . ARG A 1 143 ? -20.438 -1.205 1.973 1.00 77.44 143 ARG A CA 1
ATOM 1111 C C . ARG A 1 143 ? -19.925 -1.712 3.321 1.00 77.44 143 ARG A C 1
ATOM 1113 O O . ARG A 1 143 ? -20.715 -1.789 4.240 1.00 77.44 143 ARG A O 1
ATOM 1120 N N . GLU A 1 144 ? -18.637 -1.998 3.482 1.00 71.44 144 GLU A N 1
ATOM 1121 C CA . GLU A 1 144 ? -18.026 -2.436 4.750 1.00 71.44 144 GLU A CA 1
ATOM 1122 C C . GLU A 1 144 ? -18.011 -1.304 5.775 1.00 71.44 144 GLU A C 1
ATOM 1124 O O . GLU A 1 144 ? -18.295 -1.541 6.945 1.00 71.44 144 GLU A O 1
ATOM 1129 N N . VAL A 1 145 ? -17.746 -0.065 5.344 1.00 78.19 145 VAL A N 1
ATOM 1130 C CA . VAL A 1 145 ? -17.886 1.123 6.194 1.00 78.19 145 VAL A CA 1
ATOM 1131 C C . VAL A 1 145 ? -19.347 1.308 6.590 1.00 78.19 145 VAL A C 1
ATOM 1133 O O . VAL A 1 145 ? -19.618 1.522 7.766 1.00 78.19 145 VAL A O 1
ATOM 1136 N N . ALA A 1 146 ? -20.292 1.190 5.655 1.00 87.50 146 ALA A N 1
ATOM 1137 C CA . ALA A 1 146 ? -21.715 1.276 5.964 1.00 87.50 146 ALA A CA 1
ATOM 1138 C C . ALA A 1 146 ? -22.154 0.161 6.926 1.00 87.50 146 ALA A C 1
ATOM 1140 O O . ALA A 1 146 ? -22.755 0.454 7.952 1.00 87.50 146 ALA A O 1
ATOM 1141 N N . ASP A 1 147 ? -21.789 -1.092 6.656 1.00 83.69 147 ASP A N 1
ATOM 1142 C CA . ASP A 1 147 ? -22.098 -2.252 7.494 1.00 83.69 147 ASP A CA 1
ATOM 1143 C C . ASP A 1 147 ? -21.439 -2.132 8.882 1.00 83.69 147 ASP A C 1
ATOM 1145 O O . ASP A 1 147 ? -22.030 -2.540 9.878 1.00 83.69 147 ASP A O 1
ATOM 1149 N N . ASP A 1 148 ? -20.235 -1.557 8.989 1.00 82.06 148 ASP A N 1
ATOM 1150 C CA . ASP A 1 148 ? -19.586 -1.259 10.272 1.00 82.06 148 ASP A CA 1
ATOM 1151 C C . ASP A 1 148 ? -20.307 -0.163 11.055 1.00 82.06 148 ASP A C 1
ATOM 1153 O O . ASP A 1 148 ? -20.546 -0.322 12.251 1.00 82.06 148 ASP A O 1
ATOM 1157 N N . LEU A 1 149 ? -20.686 0.930 10.393 1.00 85.94 149 LEU A N 1
ATOM 1158 C CA . LEU A 1 149 ? -21.433 2.019 11.019 1.00 85.94 149 LEU A CA 1
ATOM 1159 C C . LEU A 1 149 ? -22.820 1.562 11.482 1.00 85.94 149 LEU A C 1
ATOM 1161 O O . LEU A 1 149 ? -23.202 1.873 12.607 1.00 85.94 149 LEU A O 1
ATOM 1165 N N . ILE A 1 150 ? -23.530 0.789 10.655 1.00 93.69 150 ILE A N 1
ATOM 1166 C CA . ILE A 1 150 ? -24.829 0.188 10.988 1.00 93.69 150 ILE A CA 1
ATOM 1167 C C . ILE A 1 150 ? -24.675 -0.736 12.195 1.00 93.69 150 ILE A C 1
ATOM 1169 O O . ILE A 1 150 ? -25.372 -0.557 13.186 1.00 93.69 150 ILE A O 1
ATOM 1173 N N . ARG A 1 151 ? -23.696 -1.649 12.179 1.00 87.44 151 ARG A N 1
ATOM 1174 C CA . ARG A 1 151 ? -23.446 -2.565 13.302 1.00 87.44 151 ARG A CA 1
ATOM 1175 C C . ARG A 1 151 ? -23.132 -1.828 14.604 1.00 87.44 151 ARG A C 1
ATOM 1177 O O . ARG A 1 151 ? -23.557 -2.261 15.669 1.00 87.44 151 ARG A O 1
ATOM 1184 N N . ARG A 1 152 ? -22.367 -0.733 14.546 1.00 81.44 152 ARG A N 1
ATOM 1185 C CA . ARG A 1 152 ? -22.061 0.091 15.729 1.00 81.44 152 ARG A CA 1
ATOM 1186 C C . ARG A 1 152 ? -23.290 0.827 16.246 1.00 81.44 152 ARG A C 1
ATOM 1188 O O . ARG A 1 152 ? -23.439 0.923 17.457 1.00 81.44 152 ARG A O 1
ATOM 1195 N N . ALA A 1 153 ? -24.142 1.326 15.349 1.00 89.62 153 ALA A N 1
ATOM 1196 C CA . ALA A 1 153 ? -25.420 1.909 15.733 1.00 89.62 153 ALA A CA 1
ATOM 1197 C C . ALA A 1 153 ? -26.290 0.854 16.425 1.00 89.62 153 ALA A C 1
ATOM 1199 O O . ALA A 1 153 ? -26.669 1.048 17.570 1.00 89.62 153 ALA A O 1
ATOM 1200 N N . GLU A 1 154 ? -26.505 -0.305 15.798 1.00 89.62 154 GLU A N 1
ATOM 1201 C CA . GLU A 1 154 ? -27.271 -1.427 16.364 1.00 89.62 154 GLU A CA 1
ATOM 1202 C C . GLU A 1 154 ? -26.743 -1.886 17.734 1.00 89.62 154 GLU A C 1
ATOM 1204 O O . GLU A 1 154 ? -27.522 -2.239 18.617 1.00 89.62 154 GLU A O 1
ATOM 1209 N N . ALA A 1 155 ? -25.424 -1.852 17.933 1.00 85.06 155 ALA A N 1
ATOM 1210 C CA . ALA A 1 155 ? -24.782 -2.221 19.192 1.00 85.06 155 ALA A CA 1
ATOM 1211 C C . ALA A 1 155 ? -24.845 -1.132 20.280 1.00 85.06 155 ALA A C 1
ATOM 1213 O O . ALA A 1 155 ? -24.438 -1.402 21.412 1.00 85.06 155 ALA A O 1
ATOM 1214 N N . ALA A 1 156 ? -25.317 0.081 19.973 1.00 88.50 156 ALA A N 1
ATOM 1215 C CA . ALA A 1 156 ? -25.435 1.144 20.964 1.00 88.50 156 ALA A CA 1
ATOM 1216 C C . ALA A 1 156 ? -26.453 0.740 22.054 1.00 88.50 156 ALA A C 1
ATOM 1218 O O . ALA A 1 156 ? -27.581 0.363 21.711 1.00 88.50 156 ALA A O 1
ATOM 1219 N N . PRO A 1 157 ? -26.076 0.777 23.348 1.00 86.38 157 PRO A N 1
ATOM 1220 C CA . PRO A 1 157 ? -26.925 0.298 24.441 1.00 86.38 157 PRO A CA 1
ATOM 1221 C C . PRO A 1 157 ? -28.084 1.245 24.779 1.00 86.38 157 PRO A C 1
ATOM 1223 O O . PRO A 1 157 ? -29.135 0.778 25.206 1.00 86.38 157 PRO A O 1
ATOM 1226 N N . ASP A 1 158 ? -27.904 2.547 24.563 1.00 89.00 158 ASP A N 1
ATOM 1227 C CA . ASP A 1 158 ? -28.855 3.602 24.907 1.00 89.00 158 ASP A CA 1
ATOM 1228 C C . ASP A 1 158 ? -28.706 4.811 23.961 1.00 89.00 158 ASP A C 1
ATOM 1230 O O . ASP A 1 158 ? -27.816 4.862 23.101 1.00 89.00 158 ASP A O 1
ATOM 1234 N N . VAL A 1 159 ? -29.635 5.764 24.080 1.00 89.12 159 VAL A N 1
ATOM 1235 C CA . VAL A 1 159 ? -29.694 6.959 23.222 1.00 89.12 159 VAL A CA 1
ATOM 1236 C C . VAL A 1 159 ? -28.447 7.833 23.397 1.00 89.12 159 VAL A C 1
ATOM 1238 O O . VAL A 1 159 ? -27.962 8.409 22.423 1.00 89.12 159 VAL A O 1
ATOM 1241 N N . GLU A 1 160 ? -27.885 7.903 24.606 1.00 86.81 160 GLU A N 1
ATOM 1242 C CA . GLU A 1 160 ? -26.702 8.716 24.898 1.00 86.81 160 GLU A CA 1
ATOM 1243 C C . GLU A 1 160 ? -25.454 8.149 24.207 1.00 86.81 160 GLU A C 1
ATOM 1245 O O . GLU A 1 160 ? -24.718 8.886 23.547 1.00 86.81 160 GLU A O 1
ATOM 1250 N N . ALA A 1 161 ? -25.255 6.833 24.258 1.00 82.31 161 ALA A N 1
ATOM 1251 C CA . ALA A 1 161 ? -24.170 6.139 23.578 1.00 82.31 161 ALA A CA 1
ATOM 1252 C C . ALA A 1 161 ? -24.296 6.218 22.049 1.00 82.31 161 ALA A C 1
ATOM 1254 O O . ALA A 1 161 ? -23.289 6.373 21.351 1.00 82.31 161 ALA A O 1
ATOM 1255 N N . LEU A 1 162 ? -25.520 6.152 21.515 1.00 87.88 162 LEU A N 1
ATOM 1256 C CA . LEU A 1 162 ? -25.774 6.330 20.084 1.00 87.88 162 LEU A CA 1
ATOM 1257 C C . LEU A 1 162 ? -25.455 7.764 19.627 1.00 87.88 162 LEU A C 1
ATOM 1259 O O . LEU A 1 162 ? -24.803 7.951 18.595 1.00 87.88 162 LEU A O 1
ATOM 1263 N N . ALA A 1 163 ? -25.855 8.770 20.411 1.00 88.88 163 ALA A N 1
ATOM 1264 C CA . ALA A 1 163 ? -25.541 10.174 20.151 1.00 88.88 163 ALA A CA 1
ATOM 1265 C C . ALA A 1 163 ? -24.028 10.438 20.239 1.00 88.88 163 ALA A C 1
ATOM 1267 O O . ALA A 1 163 ? -23.446 11.034 19.331 1.00 88.88 163 ALA A O 1
ATOM 1268 N N . ALA A 1 164 ? -23.359 9.918 21.271 1.00 83.00 164 ALA A N 1
ATOM 1269 C CA . ALA A 1 164 ? -21.911 10.026 21.423 1.00 83.00 164 ALA A CA 1
ATOM 1270 C C . ALA A 1 164 ? -21.159 9.375 20.251 1.00 83.00 164 ALA A C 1
ATOM 1272 O O . ALA A 1 164 ? -20.197 9.950 19.740 1.00 83.00 164 ALA A O 1
ATOM 1273 N N . LEU A 1 165 ? -21.620 8.210 19.774 1.00 78.00 165 LEU A N 1
ATOM 1274 C CA . LEU A 1 165 ? -21.070 7.545 18.590 1.00 78.00 165 LEU A CA 1
ATOM 1275 C C . LEU A 1 165 ? -21.182 8.426 17.336 1.00 78.00 165 LEU A C 1
ATOM 1277 O O . LEU A 1 165 ? -20.234 8.482 16.548 1.00 78.00 165 LEU A O 1
ATOM 1281 N N . ALA A 1 166 ? -22.316 9.105 17.142 1.00 88.12 166 ALA A N 1
ATOM 1282 C CA . ALA A 1 166 ? -22.539 9.978 15.990 1.00 88.12 166 ALA A CA 1
ATOM 1283 C C . ALA A 1 166 ? -21.583 11.187 15.964 1.00 88.12 166 ALA A C 1
ATOM 1285 O O . ALA A 1 166 ? -21.188 11.614 14.878 1.00 88.12 166 ALA A O 1
ATOM 1286 N N . GLU A 1 167 ? -21.163 11.670 17.136 1.00 85.06 167 GLU A N 1
ATOM 1287 C CA . GLU A 1 167 ? -20.242 12.803 17.309 1.00 85.06 167 GLU A CA 1
ATOM 1288 C C . GLU A 1 167 ? -18.752 12.419 17.219 1.00 85.06 167 GLU A C 1
ATOM 1290 O O . GLU A 1 167 ? -17.877 13.287 17.153 1.00 85.06 167 GLU A O 1
ATOM 1295 N N . VAL A 1 168 ? -18.413 11.123 17.178 1.00 77.12 168 VAL A N 1
ATOM 1296 C CA . VAL A 1 168 ? -17.013 10.688 17.063 1.00 77.12 168 VAL A CA 1
ATOM 1297 C C . VAL A 1 168 ? -16.404 11.250 15.765 1.00 77.12 168 VAL A C 1
ATOM 1299 O O . VAL A 1 168 ? -16.883 10.921 14.676 1.00 77.12 168 VAL A O 1
ATOM 1302 N N . PRO A 1 169 ? -15.279 11.999 15.808 1.00 64.88 169 PRO A N 1
ATOM 1303 C CA . PRO A 1 169 ? -14.709 12.640 14.616 1.00 64.88 169 PRO A CA 1
ATOM 1304 C C . PRO A 1 169 ? -14.394 11.674 13.466 1.00 64.88 169 PRO A C 1
ATOM 1306 O O . PRO A 1 169 ? -14.478 12.028 12.290 1.00 64.88 169 PRO A O 1
ATOM 1309 N N . GLY A 1 170 ? -14.025 10.432 13.794 1.00 54.31 170 GLY A N 1
ATOM 1310 C CA . GLY A 1 170 ? -13.811 9.375 12.806 1.00 54.31 170 GLY A CA 1
ATOM 1311 C C . GLY A 1 170 ? -15.103 8.870 12.157 1.00 54.31 170 GLY A C 1
ATOM 1312 O O . GLY A 1 170 ? -15.087 8.514 10.982 1.00 54.31 170 GLY A O 1
ATOM 1313 N N . ILE A 1 171 ? -16.216 8.858 12.893 1.00 76.50 171 ILE A N 1
ATOM 1314 C CA . ILE A 1 171 ? -17.541 8.480 12.387 1.00 76.50 171 ILE A CA 1
ATOM 1315 C C . ILE A 1 171 ? -18.090 9.589 11.491 1.00 76.50 171 ILE A C 1
ATOM 1317 O O . ILE A 1 171 ? -18.520 9.290 10.380 1.00 76.50 171 ILE A O 1
ATOM 1321 N N . ILE A 1 172 ? -17.965 10.855 11.903 1.00 80.69 172 ILE A N 1
ATOM 1322 C CA . ILE A 1 172 ? -18.344 12.023 11.091 1.00 80.69 172 ILE A CA 1
ATOM 1323 C C . ILE A 1 172 ? -17.640 11.975 9.730 1.00 80.69 172 ILE A C 1
ATOM 1325 O O . ILE A 1 172 ? -18.303 11.941 8.696 1.00 80.69 172 ILE A O 1
ATOM 1329 N N . LYS A 1 173 ? -16.306 11.845 9.717 1.00 66.94 173 LYS A N 1
ATOM 1330 C CA . LYS A 1 173 ? -15.528 11.772 8.467 1.00 66.94 173 LYS A CA 1
ATOM 1331 C C . LYS A 1 173 ? -15.911 10.586 7.585 1.00 66.94 173 LYS A C 1
ATOM 1333 O O . LYS A 1 173 ? -15.922 10.714 6.366 1.00 66.94 173 LYS A O 1
ATOM 1338 N N . ARG A 1 174 ? -16.208 9.422 8.174 1.00 73.69 174 ARG A N 1
ATOM 1339 C CA . ARG A 1 174 ? -16.655 8.238 7.417 1.00 73.69 174 ARG A CA 1
ATOM 1340 C C . ARG A 1 174 ? -18.041 8.443 6.815 1.00 73.69 174 ARG A C 1
ATOM 1342 O O . ARG A 1 174 ? -18.253 8.042 5.678 1.00 73.69 174 ARG A O 1
ATOM 1349 N N . ARG A 1 175 ? -18.959 9.086 7.540 1.00 86.62 175 ARG A N 1
ATOM 1350 C CA . ARG A 1 175 ? -20.293 9.444 7.039 1.00 86.62 175 ARG A CA 1
ATOM 1351 C C . ARG A 1 175 ? -20.210 10.499 5.931 1.00 86.62 175 ARG A C 1
ATOM 1353 O O . ARG A 1 175 ? -20.883 10.347 4.921 1.00 86.62 175 ARG A O 1
ATOM 1360 N N . GLU A 1 176 ? -19.359 11.514 6.067 1.00 83.56 176 GLU A N 1
ATOM 1361 C CA . GLU A 1 176 ? -19.089 12.496 5.000 1.00 83.56 176 GLU A CA 1
ATOM 1362 C C . GLU A 1 176 ? -18.488 11.829 3.760 1.00 83.56 176 GLU A C 1
ATOM 1364 O O . GLU A 1 176 ? -18.968 12.031 2.649 1.00 83.56 176 GLU A O 1
ATOM 1369 N N . TRP A 1 177 ? -17.498 10.956 3.950 1.00 83.94 177 TRP A N 1
ATOM 1370 C CA . TRP A 1 177 ? -16.914 10.188 2.857 1.00 83.94 177 TRP A CA 1
ATOM 1371 C C . TRP A 1 177 ? -17.941 9.282 2.160 1.00 83.94 177 TRP A C 1
ATOM 1373 O O . TRP A 1 177 ? -17.944 9.212 0.931 1.00 83.94 177 TRP A O 1
ATOM 1383 N N . LEU A 1 178 ? -18.837 8.626 2.913 1.00 84.69 178 LEU A N 1
ATOM 1384 C CA . LEU A 1 178 ? -19.944 7.852 2.341 1.00 84.69 178 LEU A CA 1
ATOM 1385 C C . LEU A 1 178 ? -20.889 8.738 1.533 1.00 84.69 178 LEU A C 1
ATOM 1387 O O . LEU A 1 178 ? -21.252 8.354 0.430 1.00 84.69 178 LEU A O 1
ATOM 1391 N N . ARG A 1 179 ? -21.240 9.929 2.032 1.00 89.12 179 ARG A N 1
ATOM 1392 C CA . ARG A 1 179 ? -22.098 10.878 1.308 1.00 89.12 179 ARG A CA 1
ATOM 1393 C C . ARG A 1 179 ? -21.522 11.226 -0.065 1.00 89.12 179 ARG A C 1
ATOM 1395 O O . ARG A 1 179 ? -22.270 11.278 -1.036 1.00 89.12 179 ARG A O 1
ATOM 1402 N N . ASP A 1 180 ? -20.213 11.443 -0.141 1.00 77.31 180 ASP A N 1
ATOM 1403 C CA . ASP A 1 180 ? -19.537 11.805 -1.389 1.00 77.31 180 ASP A CA 1
ATOM 1404 C C . ASP A 1 180 ? -19.302 10.597 -2.317 1.00 77.31 180 ASP A C 1
ATOM 1406 O O . ASP A 1 180 ? -19.236 10.760 -3.537 1.00 77.31 180 ASP A O 1
ATOM 1410 N N . THR A 1 181 ? -19.160 9.391 -1.755 1.00 76.06 181 THR A N 1
ATOM 1411 C CA . THR A 1 181 ? -18.773 8.172 -2.493 1.00 76.06 181 THR A CA 1
ATOM 1412 C C . THR A 1 181 ? -19.973 7.337 -2.948 1.00 76.06 181 THR A C 1
ATOM 1414 O O . THR A 1 181 ? -20.001 6.893 -4.094 1.00 76.06 181 THR A O 1
ATOM 1417 N N . ASP A 1 182 ? -20.955 7.120 -2.070 1.00 83.56 182 ASP A N 1
ATOM 1418 C CA . ASP A 1 182 ? -22.193 6.375 -2.327 1.00 83.56 182 ASP A CA 1
ATOM 1419 C C . ASP A 1 182 ? -23.345 6.950 -1.469 1.00 83.56 182 ASP A C 1
ATOM 1421 O O . ASP A 1 182 ? -23.548 6.537 -0.318 1.00 83.56 182 ASP A O 1
ATOM 1425 N N . PRO A 1 183 ? -24.125 7.902 -2.020 1.00 89.31 183 PRO A N 1
ATOM 1426 C CA . PRO A 1 183 ? -25.237 8.529 -1.309 1.00 89.31 183 PRO A CA 1
ATOM 1427 C C . PRO A 1 183 ? -26.302 7.540 -0.817 1.00 89.31 183 PRO A C 1
ATOM 1429 O O . PRO A 1 183 ? -26.885 7.757 0.240 1.00 89.31 183 PRO A O 1
ATOM 1432 N N . ALA A 1 184 ? -26.532 6.431 -1.529 1.00 91.06 184 ALA A N 1
ATOM 1433 C CA . ALA A 1 184 ? -27.543 5.454 -1.130 1.00 91.06 184 ALA A CA 1
ATOM 1434 C C . ALA A 1 184 ? -27.117 4.685 0.130 1.00 91.06 184 ALA A C 1
ATOM 1436 O O . ALA A 1 184 ? -27.938 4.400 1.002 1.00 91.06 184 ALA A O 1
ATOM 1437 N N . LEU A 1 185 ? -25.825 4.367 0.258 1.00 90.81 185 LEU A N 1
ATOM 1438 C CA . LEU A 1 185 ? -25.286 3.782 1.487 1.00 90.81 185 LEU A CA 1
ATOM 1439 C C . LEU A 1 185 ? -25.220 4.796 2.632 1.00 90.81 185 LEU A C 1
ATOM 1441 O O . LEU A 1 185 ? -25.450 4.414 3.779 1.00 90.81 185 LEU A O 1
ATOM 1445 N N . TYR A 1 186 ? -24.947 6.070 2.343 1.00 93.62 186 TYR A N 1
ATOM 1446 C CA . TYR A 1 186 ? -25.045 7.139 3.339 1.00 93.62 186 TYR A CA 1
ATOM 1447 C C . TYR A 1 186 ? -26.456 7.233 3.936 1.00 93.62 186 TYR A C 1
ATOM 1449 O O . TYR A 1 186 ? -26.591 7.229 5.163 1.00 93.62 186 TYR A O 1
ATOM 1457 N N . ASP A 1 187 ? -27.485 7.249 3.084 1.00 93.75 187 ASP A N 1
ATOM 1458 C CA . ASP A 1 187 ? -28.888 7.295 3.508 1.00 93.75 187 ASP A CA 1
ATOM 1459 C C . ASP A 1 187 ? -29.240 6.061 4.348 1.00 93.75 187 ASP A C 1
ATOM 1461 O O . ASP A 1 187 ? -29.759 6.194 5.453 1.00 93.75 187 ASP A O 1
ATOM 1465 N N . LYS A 1 188 ? -28.834 4.865 3.903 1.00 94.94 188 LYS A N 1
ATOM 1466 C CA . LYS A 1 188 ? -29.045 3.612 4.644 1.00 94.94 188 LYS A CA 1
ATOM 1467 C C . LYS A 1 188 ? -28.404 3.620 6.039 1.00 94.94 188 LYS A C 1
ATOM 1469 O O . LYS A 1 188 ? -28.985 3.104 6.992 1.00 94.94 188 LYS A O 1
ATOM 1474 N N . VAL A 1 189 ? -27.199 4.178 6.179 1.00 95.06 189 VAL A N 1
ATOM 1475 C CA . VAL A 1 189 ? -26.563 4.353 7.496 1.00 95.06 189 VAL A CA 1
ATOM 1476 C C . VAL A 1 189 ? -27.368 5.337 8.345 1.00 95.06 189 VAL A C 1
ATOM 1478 O O . VAL A 1 189 ? -27.570 5.081 9.526 1.00 95.06 189 VAL A O 1
ATOM 1481 N N . GLY A 1 190 ? -27.847 6.441 7.763 1.00 94.81 190 GLY A N 1
ATOM 1482 C CA . GLY A 1 190 ? -28.727 7.392 8.449 1.00 94.81 190 GLY A CA 1
ATOM 1483 C C . GLY A 1 190 ? -29.999 6.730 8.983 1.00 94.81 190 GLY A C 1
ATOM 1484 O O . GLY A 1 190 ? -30.280 6.830 10.176 1.00 94.81 190 GLY A O 1
ATOM 1485 N N . GLU A 1 191 ? -30.693 5.972 8.134 1.00 95.62 191 GLU A N 1
ATOM 1486 C CA . GLU A 1 191 ? -31.896 5.216 8.496 1.00 95.62 191 GLU A CA 1
ATOM 1487 C C . GLU A 1 191 ? -31.643 4.236 9.649 1.00 95.62 191 GLU A C 1
ATOM 1489 O O . GLU A 1 191 ? -32.485 4.106 10.533 1.00 95.62 191 GLU A O 1
ATOM 1494 N N . ALA A 1 192 ? -30.484 3.571 9.683 1.00 94.44 192 ALA A N 1
ATOM 1495 C CA . ALA A 1 192 ? -30.137 2.653 10.768 1.00 94.44 192 ALA A CA 1
ATOM 1496 C C . ALA A 1 192 ? -29.919 3.370 12.112 1.00 94.44 192 ALA A C 1
ATOM 1498 O O . ALA A 1 192 ? -30.363 2.870 13.146 1.00 94.44 192 ALA A O 1
ATOM 1499 N N . PHE A 1 193 ? -29.276 4.544 12.111 1.00 94.94 193 PHE A N 1
ATOM 1500 C CA . PHE A 1 193 ? -29.136 5.366 13.320 1.00 94.94 193 PHE A CA 1
ATOM 1501 C C . PHE A 1 193 ? -30.509 5.829 13.828 1.00 94.94 193 PHE A C 1
ATOM 1503 O O . PHE A 1 193 ? -30.806 5.658 15.006 1.00 94.94 193 PHE A O 1
ATOM 1510 N N . GLU A 1 194 ? -31.377 6.333 12.947 1.00 94.06 194 GLU A N 1
ATOM 1511 C CA . GLU A 1 194 ? -32.734 6.764 13.322 1.00 94.06 194 GLU A CA 1
ATOM 1512 C C . GLU A 1 194 ? -33.620 5.598 13.783 1.00 94.06 194 GLU A C 1
ATOM 1514 O O . GLU A 1 194 ? -34.431 5.737 14.701 1.00 94.06 194 GLU A O 1
ATOM 1519 N N . ALA A 1 195 ? -33.499 4.435 13.138 1.00 93.19 195 ALA A N 1
ATOM 1520 C CA . ALA A 1 195 ? -34.211 3.228 13.537 1.00 93.19 195 ALA A CA 1
ATOM 1521 C C . ALA A 1 195 ? -33.794 2.801 14.943 1.00 93.19 195 ALA A C 1
ATOM 1523 O O . ALA A 1 195 ? -34.663 2.564 15.782 1.00 93.19 195 ALA A O 1
ATOM 1524 N N . ARG A 1 196 ? -32.486 2.783 15.221 1.00 93.31 196 ARG A N 1
ATOM 1525 C CA . ARG A 1 196 ? -31.976 2.440 16.544 1.00 93.31 196 ARG A CA 1
ATOM 1526 C C . ARG A 1 196 ? -32.401 3.444 17.608 1.00 93.31 196 ARG A C 1
ATOM 1528 O O . ARG A 1 196 ? -32.814 3.039 18.689 1.00 93.31 196 ARG A O 1
ATOM 1535 N N . GLU A 1 197 ? -32.345 4.736 17.308 1.00 92.94 197 GLU A N 1
ATOM 1536 C CA . GLU A 1 197 ? -32.819 5.779 18.219 1.00 92.94 197 GLU A CA 1
ATOM 1537 C C . GLU A 1 197 ? -34.301 5.574 18.560 1.00 92.94 197 GLU A C 1
ATOM 1539 O O . GLU A 1 197 ? -34.675 5.608 19.730 1.00 92.94 197 GLU A O 1
ATOM 1544 N N . ARG A 1 198 ? -35.142 5.254 17.568 1.00 92.56 198 ARG A N 1
ATOM 1545 C CA . ARG A 1 198 ? -36.564 4.944 17.781 1.00 92.56 198 ARG A CA 1
ATOM 1546 C C . ARG A 1 198 ? -36.789 3.677 18.608 1.00 92.56 198 ARG A C 1
ATOM 1548 O O . ARG A 1 198 ? -37.750 3.632 19.362 1.00 92.56 198 ARG A O 1
ATOM 1555 N N . GLU A 1 199 ? -35.952 2.652 18.463 1.00 90.00 199 GLU A N 1
ATOM 1556 C CA . GLU A 1 199 ? -36.021 1.449 19.306 1.00 90.00 199 GLU A CA 1
ATOM 1557 C C . GLU A 1 199 ? -35.656 1.745 20.763 1.00 90.00 199 GLU A C 1
ATOM 1559 O O . GLU A 1 199 ? -36.268 1.199 21.679 1.00 90.00 199 GLU A O 1
ATOM 1564 N N . LEU A 1 200 ? -34.648 2.592 20.968 1.00 88.81 200 LEU A N 1
ATOM 1565 C CA . LEU A 1 200 ? -34.131 2.953 22.286 1.00 88.81 200 LEU A CA 1
ATOM 1566 C C . LEU A 1 200 ? -34.968 4.028 22.984 1.00 88.81 200 LEU A C 1
ATOM 1568 O O . LEU A 1 200 ? -34.881 4.171 24.201 1.00 88.81 200 LEU A O 1
ATOM 1572 N N . THR A 1 201 ? -35.787 4.763 22.233 1.00 86.19 201 THR A N 1
ATOM 1573 C CA . THR A 1 201 ? -36.743 5.727 22.775 1.00 86.19 201 THR A CA 1
ATOM 1574 C C . THR A 1 201 ? -38.084 5.018 22.968 1.00 86.19 201 THR A C 1
ATOM 1576 O O . THR A 1 201 ? -38.743 4.695 21.977 1.00 86.19 201 THR A O 1
ATOM 1579 N N . PRO A 1 202 ? -38.538 4.759 24.207 1.00 65.31 202 PRO A N 1
ATOM 1580 C CA . PRO A 1 202 ? -39.859 4.190 24.422 1.00 65.31 202 PRO A CA 1
ATOM 1581 C C . PRO A 1 202 ? -40.900 5.106 23.779 1.00 65.31 202 PRO A C 1
ATOM 1583 O O . PRO A 1 202 ? -40.841 6.325 23.949 1.00 65.31 202 PRO A O 1
ATOM 1586 N N . ALA A 1 203 ? -41.858 4.530 23.046 1.00 54.88 203 ALA A N 1
ATOM 1587 C CA . ALA A 1 203 ? -43.037 5.281 22.645 1.00 54.88 203 ALA A CA 1
ATOM 1588 C C . ALA A 1 203 ? -43.642 5.880 23.915 1.00 54.88 203 ALA A C 1
ATOM 1590 O O . ALA A 1 203 ? -43.956 5.144 24.852 1.00 54.88 203 ALA A O 1
ATOM 1591 N N . ASP A 1 204 ? -43.767 7.203 23.948 1.00 50.38 204 ASP A N 1
ATOM 1592 C CA . ASP A 1 204 ? -44.449 7.910 25.017 1.00 50.38 204 ASP A CA 1
ATOM 1593 C C . ASP A 1 204 ? -45.937 7.530 24.978 1.00 50.38 204 ASP A C 1
ATOM 1595 O O . ASP A 1 204 ? -46.786 8.204 24.395 1.00 50.38 204 ASP A O 1
ATOM 1599 N N . THR A 1 205 ? -46.263 6.377 25.561 1.00 45.47 205 THR A N 1
ATOM 1600 C CA . THR A 1 205 ? -47.636 5.943 25.815 1.00 45.47 205 THR A CA 1
ATOM 1601 C C . THR A 1 205 ? -48.234 6.674 27.017 1.00 45.47 205 THR A C 1
ATOM 1603 O O . THR A 1 205 ? -49.340 6.337 27.429 1.00 45.47 205 THR A O 1
ATOM 1606 N N . ALA A 1 206 ? -47.530 7.664 27.578 1.00 44.59 206 ALA A N 1
ATOM 1607 C CA . ALA A 1 206 ? -47.978 8.493 28.688 1.00 44.59 206 ALA A CA 1
ATOM 1608 C C . ALA A 1 206 ? -48.446 9.891 28.237 1.00 44.59 206 ALA A C 1
ATOM 1610 O O . ALA A 1 206 ? -48.666 10.766 29.075 1.00 44.59 206 ALA A O 1
ATOM 1611 N N . THR A 1 207 ? -48.679 10.111 26.936 1.00 40.09 207 THR A N 1
ATOM 1612 C CA . THR A 1 207 ? -49.428 11.294 26.485 1.00 40.09 207 THR A CA 1
ATOM 1613 C C . THR A 1 207 ? -50.942 11.067 26.681 1.00 40.09 207 THR A C 1
ATOM 1615 O O . THR A 1 207 ? -51.470 10.089 26.145 1.00 40.09 207 THR A O 1
ATOM 1618 N N . PRO A 1 208 ? -51.677 11.961 27.380 1.00 48.69 208 PRO A N 1
ATOM 1619 C CA . PRO A 1 208 ? -53.106 11.800 27.702 1.00 48.69 208 PRO A CA 1
ATOM 1620 C C . PRO A 1 208 ? -54.081 11.699 26.513 1.00 48.69 208 PRO A C 1
ATOM 1622 O O . PRO A 1 208 ? -55.262 11.445 26.728 1.00 48.69 208 PRO A O 1
ATOM 1625 N N . ASP A 1 209 ? -53.616 11.882 25.274 1.00 45.06 209 ASP A N 1
ATOM 1626 C CA . ASP A 1 209 ? -54.454 11.985 24.070 1.00 45.06 209 ASP A CA 1
ATOM 1627 C C . ASP A 1 209 ? -54.337 10.768 23.124 1.00 45.06 209 ASP A C 1
ATOM 1629 O O . ASP A 1 209 ? -54.528 10.884 21.911 1.00 45.06 209 ASP A O 1
ATOM 1633 N N . ASN A 1 210 ? -54.033 9.572 23.647 1.00 43.97 210 ASN A N 1
ATOM 1634 C CA . ASN A 1 210 ? -54.067 8.333 22.859 1.00 43.97 210 ASN A CA 1
ATOM 1635 C C . ASN A 1 210 ? -55.474 7.680 22.886 1.00 43.97 210 ASN A C 1
ATOM 1637 O O . ASN A 1 210 ? -55.884 7.165 23.928 1.00 43.97 210 ASN A O 1
ATOM 1641 N N . PRO A 1 211 ? -56.201 7.587 21.752 1.00 47.69 211 PRO A N 1
ATOM 1642 C CA . PRO A 1 211 ? -57.561 7.031 21.693 1.00 47.69 211 PRO A CA 1
ATOM 1643 C C . PRO A 1 211 ? -57.648 5.503 21.885 1.00 47.69 211 PRO A C 1
ATOM 1645 O O . PRO A 1 211 ? -58.733 4.938 21.760 1.00 47.69 211 PRO A O 1
ATOM 1648 N N . THR A 1 212 ? -56.533 4.818 22.163 1.00 46.69 212 THR A N 1
ATOM 1649 C CA . THR A 1 212 ? -56.487 3.363 22.417 1.00 46.69 212 THR A CA 1
ATOM 1650 C C . THR A 1 212 ? -56.036 2.976 23.828 1.00 46.69 212 THR A C 1
ATOM 1652 O O . THR A 1 212 ? -55.779 1.800 24.079 1.00 46.69 212 THR A O 1
ATOM 1655 N N . ALA A 1 213 ? -55.981 3.922 24.773 1.00 41.53 213 ALA A N 1
ATOM 1656 C CA . ALA A 1 213 ? -55.717 3.609 26.175 1.00 41.53 213 ALA A CA 1
ATOM 1657 C C . ALA A 1 213 ? -56.860 2.755 26.762 1.00 41.53 213 ALA A C 1
ATOM 1659 O O . ALA A 1 213 ? -57.934 3.255 27.086 1.00 41.53 213 ALA A O 1
ATOM 1660 N N . ALA A 1 214 ? -56.642 1.443 26.865 1.00 42.66 214 ALA A N 1
ATOM 1661 C CA . ALA A 1 214 ? -57.498 0.569 27.652 1.00 42.66 214 ALA A CA 1
ATOM 1662 C C . ALA A 1 214 ? -57.257 0.871 29.137 1.00 42.66 214 ALA A C 1
ATOM 1664 O O . ALA A 1 214 ? -56.124 0.776 29.610 1.00 42.66 214 ALA A O 1
ATOM 1665 N N . GLU A 1 215 ? -58.317 1.251 29.851 1.00 47.66 215 GLU A N 1
ATOM 1666 C CA . GLU A 1 215 ? -58.294 1.524 31.289 1.00 47.66 215 GLU A CA 1
ATOM 1667 C C . GLU A 1 215 ? -57.770 0.296 32.057 1.00 47.66 215 GLU A C 1
ATOM 1669 O O . GLU A 1 215 ? -58.423 -0.748 32.128 1.00 47.66 215 GLU A O 1
ATOM 1674 N N . GLY A 1 216 ? -56.558 0.410 32.606 1.00 45.34 216 GLY A N 1
ATOM 1675 C CA . GLY A 1 216 ? -56.021 -0.527 33.592 1.00 45.34 216 GLY A CA 1
ATOM 1676 C C . GLY A 1 216 ? -56.581 -0.241 34.994 1.00 45.34 216 GLY A C 1
ATOM 1677 O O . GLY A 1 216 ? -57.052 0.871 35.239 1.00 45.34 216 GLY A O 1
ATOM 1678 N N . PRO A 1 217 ? -56.568 -1.220 35.922 1.00 39.88 217 PRO A N 1
ATOM 1679 C CA . PRO A 1 217 ? -57.189 -1.073 37.237 1.00 39.88 217 PRO A CA 1
ATOM 1680 C C . PRO A 1 217 ? -56.477 -0.021 38.091 1.00 39.88 217 PRO A C 1
ATOM 1682 O O . PRO A 1 217 ? -55.265 0.146 37.989 1.00 39.88 217 PRO A O 1
ATOM 1685 N N . ALA A 1 218 ? -57.268 0.648 38.932 1.00 46.69 218 ALA A N 1
ATOM 1686 C CA . ALA A 1 218 ? -56.900 1.825 39.705 1.00 46.69 218 ALA A CA 1
ATOM 1687 C C . ALA A 1 218 ? -55.674 1.659 40.619 1.00 46.69 218 ALA A C 1
ATOM 1689 O O . ALA A 1 218 ? -55.401 0.598 41.179 1.00 46.69 218 ALA A O 1
ATOM 1690 N N . ASP A 1 219 ? -55.012 2.802 40.746 1.00 48.38 219 ASP A N 1
ATOM 1691 C CA . ASP A 1 219 ? -53.782 3.130 41.446 1.00 48.38 219 ASP A CA 1
ATOM 1692 C C . ASP A 1 219 ? -54.023 3.215 42.962 1.00 48.38 219 ASP A C 1
ATOM 1694 O O . ASP A 1 219 ? -54.291 4.285 43.494 1.00 48.38 219 ASP A O 1
ATOM 1698 N N . ASP A 1 220 ? -53.997 2.077 43.652 1.00 43.44 220 ASP A N 1
ATOM 1699 C CA . ASP A 1 220 ? -53.859 2.031 45.109 1.00 43.44 220 ASP A CA 1
ATOM 1700 C C . ASP A 1 220 ? -53.030 0.789 45.478 1.00 43.44 220 ASP A C 1
ATOM 1702 O O . ASP A 1 220 ? -53.356 -0.335 45.097 1.00 43.44 220 ASP A O 1
ATOM 1706 N N . ASP A 1 221 ? -51.952 1.016 46.231 1.00 48.16 221 ASP A N 1
ATOM 1707 C CA . ASP A 1 221 ? -50.950 0.050 46.712 1.00 48.16 221 ASP A CA 1
ATOM 1708 C C . ASP A 1 221 ? -49.906 -0.465 45.698 1.00 48.16 221 ASP A C 1
ATOM 1710 O O . ASP A 1 221 ? -49.889 -1.632 45.301 1.00 48.16 221 ASP A O 1
ATOM 1714 N N . ARG A 1 222 ? -48.880 0.355 45.428 1.00 48.12 222 ARG A N 1
ATOM 1715 C CA . ARG A 1 222 ? -47.500 -0.155 45.330 1.00 48.12 222 ARG A CA 1
ATOM 1716 C C . ARG A 1 222 ? -46.511 0.839 45.921 1.00 48.12 222 ARG A C 1
ATOM 1718 O O . ARG A 1 222 ? -46.165 1.843 45.314 1.00 48.12 222 ARG A O 1
ATOM 1725 N N . GLY A 1 223 ? -46.111 0.536 47.152 1.00 37.53 223 GLY A N 1
ATOM 1726 C CA . GLY A 1 223 ? -45.165 1.314 47.930 1.00 37.53 223 GLY A CA 1
ATOM 1727 C C . GLY A 1 223 ? -43.776 1.405 47.307 1.00 37.53 223 GLY A C 1
ATOM 1728 O O . GLY A 1 223 ? -43.334 0.519 46.575 1.00 37.53 223 GLY A O 1
ATOM 1729 N N . ASP A 1 224 ? -43.103 2.487 47.688 1.00 49.72 224 ASP A N 1
ATOM 1730 C CA . ASP A 1 224 ? -41.669 2.708 47.564 1.00 49.72 224 ASP A CA 1
ATOM 1731 C C . ASP A 1 224 ? -40.873 1.440 47.901 1.00 49.72 224 ASP A C 1
ATOM 1733 O O . ASP A 1 224 ? -40.728 1.054 49.065 1.00 49.72 224 ASP A O 1
ATOM 1737 N N . GLN A 1 225 ? -40.294 0.823 46.877 1.00 37.75 225 GLN A N 1
ATOM 1738 C CA . GLN A 1 225 ? -39.051 0.078 47.012 1.00 37.75 225 GLN A CA 1
ATOM 1739 C C . GLN A 1 225 ? -38.092 0.624 45.965 1.00 37.75 225 GLN A C 1
ATOM 1741 O O . GLN A 1 225 ? -38.019 0.144 44.843 1.00 37.75 225 GLN A O 1
ATOM 1746 N N . PHE A 1 226 ? -37.384 1.680 46.359 1.00 42.34 226 PHE A N 1
ATOM 1747 C CA . PHE A 1 226 ? -36.075 1.987 45.810 1.00 42.34 226 PHE A CA 1
ATOM 1748 C C . PHE A 1 226 ? -35.127 0.893 46.316 1.00 42.34 226 PHE A C 1
ATOM 1750 O O . PHE A 1 226 ? -34.581 0.994 47.420 1.00 42.34 226 PHE A O 1
ATOM 1757 N N . ASP A 1 227 ? -35.003 -0.205 45.572 1.00 44.69 227 ASP A N 1
ATOM 1758 C CA . ASP A 1 227 ? -33.925 -1.155 45.789 1.00 44.69 227 ASP A CA 1
ATOM 1759 C C . ASP A 1 227 ? -32.659 -0.565 45.167 1.00 44.69 227 ASP A C 1
ATOM 1761 O O . ASP A 1 227 ? -32.447 -0.566 43.963 1.00 44.69 227 ASP A O 1
ATOM 1765 N N . GLY A 1 228 ? -31.810 0.010 46.019 1.00 46.84 228 GLY A N 1
ATOM 1766 C CA . GLY A 1 228 ? -30.476 0.481 45.654 1.00 46.84 228 GLY A CA 1
ATOM 1767 C C . GLY A 1 228 ? -29.552 -0.668 45.247 1.00 46.84 228 GLY A C 1
ATOM 1768 O O . GLY A 1 228 ? -28.554 -0.929 45.917 1.00 46.84 228 GLY A O 1
ATOM 1769 N N . THR A 1 229 ? -29.881 -1.382 44.175 1.00 46.44 229 THR A N 1
ATOM 1770 C CA . THR A 1 229 ? -28.917 -2.191 43.448 1.00 46.44 229 THR A CA 1
ATOM 1771 C C . THR A 1 229 ? -28.120 -1.231 42.583 1.00 46.44 229 THR A C 1
ATOM 1773 O O . THR A 1 229 ? -28.605 -0.776 41.551 1.00 46.44 229 THR A O 1
ATOM 1776 N N . ASP A 1 230 ? -26.917 -0.891 43.046 1.00 50.19 230 ASP A N 1
ATOM 1777 C CA . ASP A 1 230 ? -25.883 -0.262 42.231 1.00 50.19 230 ASP A CA 1
ATOM 1778 C C . ASP A 1 230 ? -25.752 -1.061 40.925 1.00 50.19 230 ASP A C 1
ATOM 1780 O O . ASP A 1 230 ? -25.180 -2.156 40.910 1.00 50.19 230 ASP A O 1
ATOM 1784 N N . GLU A 1 231 ? -26.320 -0.550 39.830 1.00 55.69 231 GLU A N 1
ATOM 1785 C CA . GLU A 1 231 ? -26.034 -1.072 38.501 1.00 55.69 231 GLU A CA 1
ATOM 1786 C C . GLU A 1 231 ? -24.529 -0.927 38.298 1.00 55.69 231 GLU A C 1
ATOM 1788 O O . GLU A 1 231 ? -23.985 0.180 38.247 1.00 55.69 231 GLU A O 1
ATOM 1793 N N . ALA A 1 232 ? -23.834 -2.066 38.278 1.00 59.75 232 ALA A N 1
ATOM 1794 C CA . ALA A 1 232 ? -22.401 -2.086 38.072 1.00 59.75 232 ALA A CA 1
ATOM 1795 C C . ALA A 1 232 ? -22.094 -1.281 36.798 1.00 59.75 232 ALA A C 1
ATOM 1797 O O . ALA A 1 232 ? -22.741 -1.520 35.773 1.00 59.75 232 ALA A O 1
ATOM 1798 N N . PRO A 1 233 ? -21.135 -0.337 36.837 1.00 67.62 233 PRO A N 1
ATOM 1799 C CA . PRO A 1 233 ? -20.836 0.508 35.691 1.00 67.62 233 PRO A CA 1
ATOM 1800 C C . PRO A 1 233 ? -20.642 -0.329 34.428 1.00 67.62 233 PRO A C 1
ATOM 1802 O O . PRO A 1 233 ? -20.058 -1.410 34.498 1.00 67.62 233 PRO A O 1
ATOM 1805 N N . ALA A 1 234 ? -21.060 0.174 33.265 1.00 64.31 234 ALA A N 1
ATOM 1806 C CA . ALA A 1 234 ? -20.998 -0.570 32.002 1.00 64.31 234 ALA A CA 1
ATOM 1807 C C . ALA A 1 234 ? -19.597 -1.147 31.680 1.00 64.31 234 ALA A C 1
ATOM 1809 O O . ALA A 1 234 ? -19.477 -2.177 31.015 1.00 64.31 234 ALA A O 1
ATOM 1810 N N . TRP A 1 235 ? -18.526 -0.532 32.203 1.00 72.19 235 TRP A N 1
ATOM 1811 C CA . TRP A 1 235 ? -17.147 -1.011 32.072 1.00 72.19 235 TRP A CA 1
ATOM 1812 C C . TRP A 1 235 ? -16.797 -2.210 32.972 1.00 72.19 235 TRP A C 1
ATOM 1814 O O . TRP A 1 235 ? -15.835 -2.922 32.678 1.00 72.19 235 TRP A O 1
ATOM 1824 N N . ARG A 1 236 ? -17.552 -2.478 34.049 1.00 83.56 236 ARG A N 1
ATOM 1825 C CA . ARG A 1 236 ? -17.237 -3.527 35.037 1.00 83.56 236 ARG A CA 1
ATOM 1826 C C . ARG A 1 236 ? -17.243 -4.912 34.410 1.00 83.56 236 ARG A C 1
ATOM 1828 O O . ARG A 1 236 ? -16.307 -5.673 34.626 1.00 83.56 236 ARG A O 1
ATOM 1835 N N . LYS A 1 237 ? -18.229 -5.201 33.558 1.00 82.31 237 LYS A N 1
ATOM 1836 C CA . LYS A 1 237 ? -18.288 -6.475 32.835 1.00 82.31 237 LYS A CA 1
ATOM 1837 C C . LYS A 1 237 ? -17.052 -6.686 31.952 1.00 82.31 237 LYS A C 1
ATOM 1839 O O . LYS A 1 237 ? -16.505 -7.781 31.923 1.00 82.31 237 LYS A O 1
ATOM 1844 N N . ALA A 1 238 ? -16.593 -5.641 31.261 1.00 80.06 238 ALA A N 1
ATOM 1845 C CA . ALA A 1 238 ? -15.397 -5.724 30.424 1.00 80.06 238 ALA A CA 1
ATOM 1846 C C . ALA A 1 238 ? -14.128 -5.966 31.261 1.00 80.06 238 ALA A C 1
ATOM 1848 O O . ALA A 1 238 ? -13.262 -6.734 30.843 1.00 80.06 238 ALA A O 1
ATOM 1849 N N . VAL A 1 239 ? -14.027 -5.348 32.446 1.00 85.62 239 VAL A N 1
ATOM 1850 C CA . VAL A 1 239 ? -12.944 -5.616 33.410 1.00 85.62 239 VAL A CA 1
ATOM 1851 C C . VAL A 1 239 ? -12.986 -7.065 33.882 1.00 85.62 239 VAL A C 1
ATOM 1853 O O . VAL A 1 239 ? -11.960 -7.735 33.836 1.00 85.62 239 VAL A O 1
ATOM 1856 N N . ASP A 1 240 ? -14.151 -7.573 34.282 1.00 86.94 240 ASP A N 1
ATOM 1857 C CA . ASP A 1 240 ? -14.291 -8.950 34.766 1.00 86.94 240 ASP A CA 1
ATOM 1858 C C . ASP A 1 240 ? -13.937 -9.978 33.674 1.00 86.94 240 ASP A C 1
ATOM 1860 O O . ASP A 1 240 ? -13.135 -10.883 33.918 1.00 86.94 240 ASP A O 1
ATOM 1864 N N . ASP A 1 241 ? -14.427 -9.777 32.444 1.00 86.94 241 ASP A N 1
ATOM 1865 C CA . ASP A 1 241 ? -14.101 -10.621 31.285 1.00 86.94 241 ASP A CA 1
ATOM 1866 C C . ASP A 1 241 ? -12.580 -10.625 30.995 1.00 86.94 241 ASP A C 1
ATOM 1868 O O . ASP A 1 241 ? -11.997 -11.657 30.639 1.00 86.94 241 ASP A O 1
ATOM 1872 N N . HIS A 1 242 ? -11.905 -9.480 31.166 1.00 92.44 242 HIS A N 1
ATOM 1873 C CA . HIS A 1 242 ? -10.454 -9.367 30.983 1.00 92.44 242 HIS A CA 1
ATOM 1874 C C . HIS A 1 242 ? -9.660 -10.026 32.109 1.00 92.44 242 HIS A C 1
ATOM 1876 O O . HIS A 1 242 ? -8.697 -10.747 31.845 1.00 92.44 242 HIS A O 1
ATOM 1882 N N . LEU A 1 243 ? -10.081 -9.852 33.361 1.00 90.75 243 LEU A N 1
ATOM 1883 C CA . LEU A 1 243 ? -9.462 -10.519 34.507 1.00 90.75 243 LEU A CA 1
ATOM 1884 C C . LEU A 1 243 ? -9.548 -12.044 34.374 1.00 90.75 243 LEU A C 1
ATOM 1886 O O . LEU A 1 243 ? -8.577 -12.743 34.679 1.00 90.75 243 LEU A O 1
ATOM 1890 N N . ASP A 1 244 ? -10.658 -12.568 33.861 1.00 89.94 244 ASP A N 1
ATOM 1891 C CA . ASP A 1 244 ? -10.800 -13.994 33.571 1.00 89.94 244 ASP A CA 1
ATOM 1892 C C . ASP A 1 244 ? -9.892 -14.449 32.421 1.00 89.94 244 ASP A C 1
ATOM 1894 O O . ASP A 1 244 ? -9.236 -15.492 32.528 1.00 89.94 244 ASP A O 1
ATOM 1898 N N . ALA A 1 245 ? -9.747 -13.643 31.365 1.00 86.94 245 ALA A N 1
ATOM 1899 C CA . ALA A 1 245 ? -8.806 -13.920 30.280 1.00 86.94 245 ALA A CA 1
ATOM 1900 C C . ALA A 1 245 ? -7.338 -13.918 30.752 1.00 86.94 245 ALA A C 1
ATOM 1902 O O . ALA A 1 245 ? -6.560 -14.783 30.341 1.00 86.94 245 ALA A O 1
ATOM 1903 N N . ILE A 1 246 ? -6.959 -12.999 31.647 1.00 91.69 246 ILE A N 1
ATOM 1904 C CA . ILE A 1 246 ? -5.631 -12.963 32.281 1.00 91.69 246 ILE A CA 1
ATOM 1905 C C . ILE A 1 246 ? -5.409 -14.226 33.123 1.00 91.69 246 ILE A C 1
ATOM 1907 O O . ILE A 1 246 ? -4.351 -14.854 33.029 1.00 91.69 246 ILE A O 1
ATOM 1911 N N . ARG A 1 247 ? -6.396 -14.637 33.931 1.00 89.81 247 ARG A N 1
ATOM 1912 C CA . ARG A 1 247 ? -6.306 -15.854 34.761 1.00 89.81 247 ARG A CA 1
ATOM 1913 C C . ARG A 1 247 ? -6.136 -17.115 33.913 1.00 89.81 247 ARG A C 1
ATOM 1915 O O . ARG A 1 247 ? -5.360 -17.993 34.295 1.00 89.81 247 ARG A O 1
ATOM 1922 N N . ALA A 1 248 ? -6.820 -17.184 32.773 1.00 87.69 248 ALA A N 1
ATOM 1923 C CA . ALA A 1 248 ? -6.781 -18.316 31.850 1.00 87.69 248 ALA A CA 1
ATOM 1924 C C . ALA A 1 248 ? -5.523 -18.368 30.960 1.00 87.69 248 ALA A C 1
ATOM 1926 O O . ALA A 1 248 ? -5.253 -19.402 30.357 1.00 87.69 248 ALA A O 1
ATOM 1927 N N . ALA A 1 249 ? -4.740 -17.288 30.861 1.00 90.25 249 ALA A N 1
ATOM 1928 C CA . ALA A 1 249 ? -3.586 -17.214 29.962 1.00 90.25 249 ALA A CA 1
ATOM 1929 C C . ALA A 1 249 ? -2.439 -18.139 30.402 1.00 90.25 249 ALA A C 1
ATOM 1931 O O . ALA A 1 249 ? -1.763 -17.839 31.382 1.00 90.25 249 ALA A O 1
ATOM 1932 N N . GLU A 1 250 ? -2.175 -19.239 29.695 1.00 86.69 250 GLU A N 1
ATOM 1933 C CA . GLU A 1 250 ? -1.127 -20.217 30.051 1.00 86.69 250 GLU A CA 1
ATOM 1934 C C . GLU A 1 250 ? 0.270 -19.828 29.551 1.00 86.69 250 GLU A C 1
ATOM 1936 O O . GLU A 1 250 ? 1.276 -20.294 30.089 1.00 86.69 250 GLU A O 1
ATOM 1941 N N . THR A 1 251 ? 0.352 -18.954 28.545 1.00 88.06 251 THR A N 1
ATOM 1942 C CA . THR A 1 251 ? 1.617 -18.475 27.982 1.00 88.06 251 THR A CA 1
ATOM 1943 C C . THR A 1 251 ? 1.710 -16.949 27.969 1.00 88.06 251 THR A C 1
ATOM 1945 O O . THR A 1 251 ? 0.714 -16.225 28.004 1.00 88.06 251 THR A O 1
ATOM 1948 N N . VAL A 1 252 ? 2.938 -16.431 27.852 1.00 82.25 252 VAL A N 1
ATOM 1949 C CA . VAL A 1 252 ? 3.190 -14.987 27.679 1.00 82.25 252 VAL A CA 1
ATOM 1950 C C . VAL A 1 252 ? 2.496 -14.438 26.422 1.00 82.25 252 VAL A C 1
ATOM 1952 O O . VAL A 1 252 ? 2.129 -13.264 26.382 1.00 82.25 252 VAL A O 1
ATOM 1955 N N . LEU A 1 253 ? 2.306 -15.269 25.391 1.00 81.81 253 LEU A N 1
ATOM 1956 C CA . LEU A 1 253 ? 1.614 -14.873 24.166 1.00 81.81 253 LEU A CA 1
ATOM 1957 C C . LEU A 1 253 ? 0.102 -14.721 24.390 1.00 81.81 253 LEU A C 1
ATOM 1959 O O . LEU A 1 253 ? -0.487 -13.757 23.895 1.00 81.81 253 LEU A O 1
ATOM 1963 N N . ASP A 1 254 ? -0.504 -15.613 25.176 1.00 84.44 254 ASP A N 1
ATOM 1964 C CA . ASP A 1 254 ? -1.927 -15.541 25.536 1.00 84.44 254 ASP A CA 1
ATOM 1965 C C . ASP A 1 254 ? -2.211 -14.296 26.376 1.00 84.44 254 ASP A C 1
ATOM 1967 O O . ASP A 1 254 ? -3.166 -13.567 26.104 1.00 84.44 254 ASP A O 1
ATOM 1971 N N . LEU A 1 255 ? -1.322 -13.994 27.330 1.00 87.25 255 LEU A N 1
ATOM 1972 C CA . LEU A 1 255 ? -1.411 -12.789 28.152 1.00 87.25 255 LEU A CA 1
ATOM 1973 C C . LEU A 1 255 ? -1.337 -11.523 27.289 1.00 87.25 25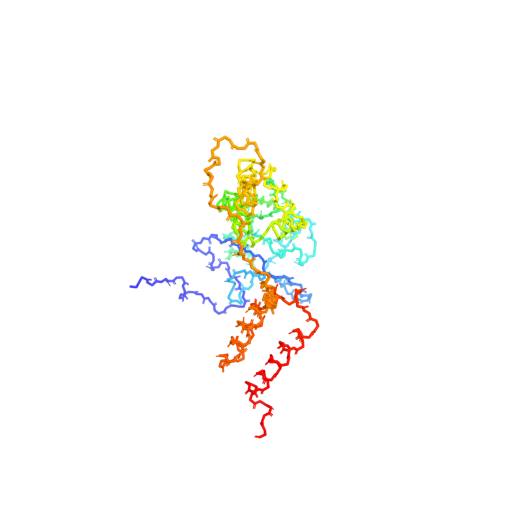5 LEU A C 1
ATOM 1975 O O . LEU A 1 255 ? -2.201 -10.658 27.391 1.00 87.25 255 LEU A O 1
ATOM 1979 N N . LYS A 1 256 ? -0.359 -11.429 26.379 1.00 86.75 256 LYS A N 1
ATOM 1980 C CA . LYS A 1 256 ? -0.245 -10.285 25.454 1.00 86.75 256 LYS A CA 1
ATOM 1981 C C . LYS A 1 256 ? -1.473 -10.134 24.555 1.00 86.75 256 LYS A C 1
ATOM 1983 O O . LYS A 1 256 ? -1.875 -9.016 24.250 1.00 86.75 256 LYS A O 1
ATOM 1988 N N . SER A 1 257 ? -2.075 -11.249 24.150 1.00 82.50 257 SER A N 1
ATOM 1989 C CA . SER A 1 257 ? -3.293 -11.252 23.336 1.00 82.50 257 SER A CA 1
ATOM 1990 C C . SER A 1 257 ? -4.528 -10.819 24.134 1.00 82.50 257 SER A C 1
ATOM 1992 O O . SER A 1 257 ? -5.413 -10.173 23.576 1.00 82.50 257 SER A O 1
ATOM 1994 N N . ALA A 1 258 ? -4.612 -11.143 25.429 1.00 86.50 258 ALA A N 1
ATOM 1995 C CA . ALA A 1 258 ? -5.647 -10.623 26.325 1.00 86.50 258 ALA A CA 1
ATOM 1996 C C . ALA A 1 258 ? -5.495 -9.107 26.529 1.00 86.50 258 ALA A C 1
ATOM 1998 O O . ALA A 1 258 ? -6.446 -8.374 26.278 1.00 86.50 258 ALA A O 1
ATOM 1999 N N . ILE A 1 259 ? -4.283 -8.637 26.849 1.00 89.88 259 ILE A N 1
ATOM 2000 C CA . ILE A 1 259 ? -3.973 -7.206 27.030 1.00 89.88 259 ILE A CA 1
ATOM 2001 C C . ILE A 1 259 ? -4.358 -6.409 25.779 1.00 89.88 259 ILE A C 1
ATOM 2003 O O . ILE A 1 259 ? -5.141 -5.471 25.860 1.00 89.88 259 ILE A O 1
ATOM 2007 N N . ASN A 1 260 ? -3.911 -6.842 24.595 1.00 85.38 260 ASN A N 1
ATOM 2008 C CA . ASN A 1 260 ? -4.200 -6.136 23.344 1.00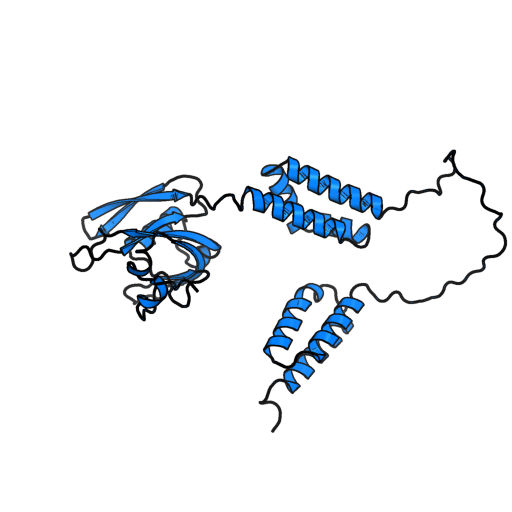 85.38 260 ASN A CA 1
ATOM 2009 C C . ASN A 1 260 ? -5.701 -6.093 22.990 1.00 85.38 260 ASN A C 1
ATOM 2011 O O . ASN A 1 260 ? -6.149 -5.164 22.322 1.00 85.38 260 ASN A O 1
ATOM 2015 N N . ARG A 1 261 ? -6.492 -7.089 23.418 1.00 83.25 261 ARG A N 1
ATOM 2016 C CA . ARG A 1 261 ? -7.958 -7.058 23.267 1.00 83.25 261 ARG A CA 1
ATOM 2017 C C . ARG A 1 261 ? -8.605 -6.056 24.222 1.00 83.25 261 ARG A C 1
ATOM 2019 O O . ARG A 1 261 ? -9.601 -5.444 23.852 1.00 83.25 261 ARG A O 1
ATOM 2026 N N . PHE A 1 262 ? -8.031 -5.874 25.407 1.00 87.75 262 PHE A N 1
ATOM 2027 C CA . PHE A 1 262 ? -8.554 -4.980 26.431 1.00 87.75 262 PHE A CA 1
ATOM 2028 C C . PHE A 1 262 ? -8.137 -3.513 26.267 1.00 87.75 262 PHE A C 1
ATOM 2030 O O . PHE A 1 262 ? -8.821 -2.638 26.788 1.00 87.75 262 PHE A O 1
ATOM 2037 N N . GLU A 1 263 ? -7.087 -3.215 25.493 1.00 82.81 263 GLU A N 1
ATOM 2038 C CA . GLU A 1 263 ? -6.626 -1.841 25.207 1.00 82.81 263 GLU A CA 1
ATOM 2039 C C . GLU A 1 263 ? -7.762 -0.885 24.794 1.00 82.81 263 GLU A C 1
ATOM 2041 O O . GLU A 1 263 ? -7.801 0.258 25.238 1.00 82.81 263 GLU A O 1
ATOM 2046 N N . GLN A 1 264 ? -8.749 -1.366 24.029 1.00 74.25 264 GLN A N 1
ATOM 2047 C CA . GLN A 1 264 ? -9.904 -0.572 23.575 1.00 74.25 264 GLN A CA 1
ATOM 2048 C C . GLN A 1 264 ? -10.847 -0.142 24.714 1.00 74.25 264 GLN A C 1
ATOM 2050 O O . GLN A 1 264 ? -11.630 0.789 24.545 1.00 74.25 264 GLN A O 1
ATOM 2055 N N . HIS A 1 265 ? -10.779 -0.812 25.866 1.00 76.50 265 HIS A N 1
ATOM 2056 C CA . HIS A 1 265 ? -11.589 -0.525 27.049 1.00 76.50 265 HIS A CA 1
ATOM 2057 C C . HIS A 1 265 ? -10.853 0.343 28.077 1.00 76.50 265 HIS A C 1
ATOM 2059 O O . HIS A 1 265 ? -11.504 0.920 28.947 1.00 76.50 265 HIS A O 1
ATOM 2065 N N . ARG A 1 266 ? -9.521 0.481 27.976 1.00 79.06 266 ARG A N 1
ATOM 2066 C CA . ARG A 1 266 ? -8.690 1.185 28.971 1.00 79.06 266 ARG A CA 1
ATOM 2067 C C . ARG A 1 266 ? -9.011 2.676 29.086 1.00 79.06 266 ARG A C 1
ATOM 2069 O O . ARG A 1 266 ? -8.933 3.219 30.182 1.00 79.06 266 ARG A O 1
ATOM 2076 N N . GLU A 1 267 ? -9.406 3.321 27.987 1.00 73.31 267 GLU A N 1
ATOM 2077 C CA . GLU A 1 267 ? -9.746 4.755 27.953 1.00 73.31 267 GLU A CA 1
ATOM 2078 C C . GLU A 1 267 ? -11.029 5.101 28.734 1.00 73.31 267 GLU A C 1
ATOM 2080 O O . GLU A 1 267 ? -11.250 6.265 29.061 1.00 73.31 267 GLU A O 1
ATOM 2085 N N . PHE A 1 268 ? -11.849 4.100 29.073 1.00 68.50 268 PHE A N 1
ATOM 2086 C CA . PHE A 1 268 ? -13.149 4.270 29.732 1.00 68.50 268 PHE A CA 1
ATOM 2087 C C . PHE A 1 268 ? -13.161 3.804 31.199 1.00 68.50 268 PHE A C 1
ATOM 2089 O O . PHE A 1 268 ? -14.222 3.751 31.822 1.00 68.50 268 PHE A O 1
ATOM 2096 N N . LEU A 1 269 ? -11.999 3.448 31.760 1.00 75.94 269 LEU A N 1
ATOM 2097 C CA . LEU A 1 269 ? -11.872 2.970 33.138 1.00 75.94 269 LEU A CA 1
ATOM 2098 C C . LEU A 1 269 ? -11.654 4.113 34.127 1.00 75.94 269 LEU A C 1
ATOM 2100 O O . LEU A 1 269 ? -10.945 5.082 33.852 1.00 75.94 269 LEU A O 1
ATOM 2104 N N . SER A 1 270 ? -12.207 3.955 35.330 1.00 78.56 270 SER A N 1
ATOM 2105 C CA . SER A 1 270 ? -11.787 4.768 36.470 1.00 78.56 270 SER A CA 1
ATOM 2106 C C . SER A 1 270 ? -10.335 4.448 36.848 1.00 78.56 270 SER A C 1
ATOM 2108 O O . SER A 1 270 ? -9.818 3.371 36.543 1.00 78.56 270 SER A O 1
ATOM 2110 N N . ALA A 1 271 ? -9.675 5.368 37.558 1.00 74.12 271 ALA A N 1
ATOM 2111 C CA . ALA A 1 271 ? -8.307 5.157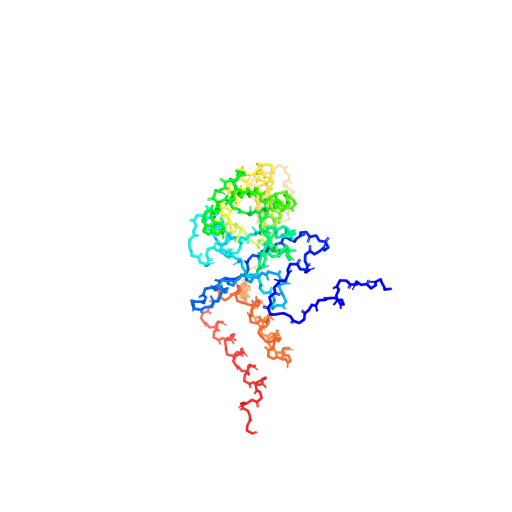 38.035 1.00 74.12 271 ALA A CA 1
ATOM 2112 C C . ALA A 1 271 ? -8.174 3.883 38.896 1.00 74.12 271 ALA A C 1
ATOM 2114 O O . ALA A 1 271 ? -7.190 3.157 38.768 1.00 74.12 271 ALA A O 1
ATOM 2115 N N . ASP A 1 272 ? -9.188 3.580 39.712 1.00 74.19 272 ASP A N 1
ATOM 2116 C CA . ASP A 1 272 ? -9.213 2.386 40.562 1.00 74.19 272 ASP A CA 1
ATOM 2117 C C . ASP A 1 272 ? -9.343 1.095 39.737 1.00 74.19 272 ASP A C 1
ATOM 2119 O O . ASP A 1 272 ? -8.655 0.110 40.008 1.00 74.19 272 ASP A O 1
ATOM 2123 N N . ALA A 1 273 ? -10.168 1.105 38.686 1.00 76.31 273 ALA A N 1
ATOM 2124 C CA . ALA A 1 273 ? -10.341 -0.042 37.796 1.00 76.31 273 ALA A CA 1
ATOM 2125 C C . ALA A 1 273 ? -9.106 -0.289 36.917 1.00 76.31 273 ALA A C 1
ATOM 2127 O O . ALA A 1 273 ? -8.728 -1.435 36.671 1.00 76.31 273 ALA A O 1
ATOM 2128 N N . LEU A 1 274 ? -8.441 0.783 36.477 1.00 83.31 274 LEU A N 1
ATOM 2129 C CA . LEU A 1 274 ? -7.177 0.683 35.753 1.00 83.31 274 LEU A CA 1
ATOM 2130 C C . LEU A 1 274 ? -6.083 0.072 36.641 1.00 83.31 274 LEU A C 1
ATOM 2132 O O . LEU A 1 274 ? -5.363 -0.819 36.196 1.00 83.31 274 LEU A O 1
ATOM 2136 N N . ALA A 1 275 ? -6.003 0.490 37.908 1.00 84.19 275 ALA A N 1
ATOM 2137 C CA . ALA A 1 275 ? -5.056 -0.066 38.871 1.00 84.19 275 ALA A CA 1
ATOM 2138 C C . ALA A 1 275 ? -5.310 -1.561 39.154 1.00 84.19 275 ALA A C 1
ATOM 2140 O O . ALA A 1 275 ? -4.354 -2.329 39.271 1.00 84.19 275 ALA A O 1
ATOM 2141 N N . GLU A 1 276 ? -6.575 -1.992 39.225 1.00 86.94 276 GLU A N 1
ATOM 2142 C CA . GLU A 1 276 ? -6.954 -3.407 39.369 1.00 86.94 276 GLU A CA 1
ATOM 2143 C C . GLU A 1 276 ? -6.468 -4.248 38.177 1.00 86.94 276 GLU A C 1
ATOM 2145 O O . GLU A 1 276 ? -5.836 -5.293 38.364 1.00 86.94 276 GLU A O 1
ATOM 2150 N N . VAL A 1 277 ? -6.710 -3.768 36.954 1.00 89.62 277 VAL A N 1
ATOM 2151 C CA . VAL A 1 277 ? -6.282 -4.444 35.722 1.00 89.62 277 VAL A CA 1
ATOM 2152 C C . VAL A 1 277 ? -4.758 -4.507 35.627 1.00 89.62 277 VAL A C 1
ATOM 2154 O O . VAL A 1 277 ? -4.203 -5.584 35.411 1.00 89.62 277 VAL A O 1
ATOM 2157 N N . GLU A 1 278 ? -4.063 -3.389 35.838 1.00 88.19 278 GLU A N 1
ATOM 2158 C CA . GLU A 1 278 ? -2.599 -3.339 35.765 1.00 88.19 278 GLU A CA 1
ATOM 2159 C C . GLU A 1 278 ? -1.939 -4.234 36.822 1.00 88.19 278 GLU A C 1
ATOM 2161 O O . GLU A 1 278 ? -0.927 -4.885 36.547 1.00 88.19 278 GLU A O 1
ATOM 2166 N N . ALA A 1 279 ? -2.508 -4.317 38.028 1.00 90.19 279 ALA A N 1
ATOM 2167 C CA . ALA A 1 279 ? -2.023 -5.225 39.061 1.00 90.19 279 ALA A CA 1
ATOM 2168 C C . ALA A 1 279 ? -2.160 -6.697 38.634 1.00 90.19 279 ALA A C 1
ATOM 2170 O O . ALA A 1 279 ? -1.222 -7.478 38.818 1.00 90.19 279 ALA A O 1
ATOM 2171 N N . ALA A 1 280 ? -3.289 -7.070 38.025 1.00 89.62 280 ALA A N 1
ATOM 2172 C CA . ALA A 1 280 ? -3.529 -8.426 37.538 1.00 89.62 280 ALA A CA 1
ATOM 2173 C C . ALA A 1 280 ? -2.623 -8.798 36.349 1.00 89.62 280 ALA A C 1
ATOM 2175 O O . ALA A 1 280 ? -2.068 -9.901 36.315 1.00 89.62 280 ALA A O 1
ATOM 2176 N N . GLU A 1 281 ? -2.428 -7.878 35.400 1.00 91.00 281 GLU A N 1
ATOM 2177 C CA . GLU A 1 281 ? -1.526 -8.055 34.255 1.00 91.00 281 GLU A CA 1
ATOM 2178 C C . GLU A 1 281 ? -0.079 -8.267 34.717 1.00 91.00 281 GLU A C 1
ATOM 2180 O O . GLU A 1 281 ? 0.587 -9.203 34.264 1.00 91.00 281 GLU A O 1
ATOM 2185 N N . ASN A 1 282 ? 0.391 -7.448 35.663 1.00 87.56 282 ASN A N 1
ATOM 2186 C CA . ASN A 1 282 ? 1.747 -7.534 36.203 1.00 87.56 282 ASN A CA 1
ATOM 2187 C C . ASN A 1 282 ? 1.975 -8.805 37.039 1.00 87.56 282 ASN A C 1
ATOM 2189 O O . ASN A 1 282 ? 3.007 -9.460 36.874 1.00 87.56 282 ASN A O 1
ATOM 2193 N N . ASP A 1 283 ? 1.023 -9.197 37.896 1.00 89.31 283 ASP A N 1
ATOM 2194 C CA . ASP A 1 283 ? 1.103 -10.454 38.657 1.00 89.31 283 ASP A CA 1
ATOM 2195 C C . ASP A 1 283 ? 1.147 -11.669 37.716 1.00 89.31 283 ASP A C 1
ATOM 2197 O O . ASP A 1 283 ? 2.013 -12.541 37.863 1.00 89.31 283 ASP A O 1
ATOM 2201 N N . ARG A 1 284 ? 0.287 -11.710 36.687 1.00 88.44 284 ARG A N 1
ATOM 2202 C CA . ARG A 1 284 ? 0.288 -12.819 35.724 1.00 88.44 284 ARG A CA 1
ATOM 2203 C C . ARG A 1 284 ? 1.553 -12.840 34.872 1.00 88.44 284 ARG A C 1
ATOM 2205 O O . ARG A 1 284 ? 2.120 -13.916 34.676 1.00 88.44 284 ARG A O 1
ATOM 2212 N N . ALA A 1 285 ? 2.028 -11.684 34.409 1.00 87.06 285 ALA A N 1
ATOM 2213 C CA . ALA A 1 285 ? 3.288 -11.572 33.676 1.00 87.06 285 ALA A CA 1
ATOM 2214 C C . ALA A 1 285 ? 4.472 -12.076 34.513 1.00 87.06 285 ALA A C 1
ATOM 2216 O O . ALA A 1 285 ? 5.323 -12.797 33.991 1.00 87.06 285 ALA A O 1
ATOM 2217 N N . GLY A 1 286 ? 4.496 -11.761 35.812 1.00 86.62 286 GLY A N 1
ATOM 2218 C CA . GLY A 1 286 ? 5.495 -12.263 36.754 1.00 86.62 286 GLY A CA 1
ATOM 2219 C C . GLY A 1 286 ? 5.475 -13.787 36.885 1.00 86.62 286 GLY A C 1
ATOM 2220 O O . GLY A 1 286 ? 6.528 -14.416 36.822 1.00 86.62 286 GLY A O 1
ATOM 2221 N N . ARG A 1 287 ? 4.288 -14.399 36.992 1.00 85.25 287 ARG A N 1
ATOM 2222 C CA . ARG A 1 287 ? 4.130 -15.865 37.104 1.00 85.25 287 ARG A CA 1
ATOM 2223 C C . ARG A 1 287 ? 4.475 -16.622 35.820 1.00 85.25 287 ARG A C 1
ATOM 2225 O O . ARG A 1 287 ? 4.939 -17.755 35.895 1.00 85.25 287 ARG A O 1
ATOM 2232 N N . LEU A 1 288 ? 4.229 -16.020 34.657 1.00 83.12 288 LEU A N 1
ATOM 2233 C CA . LEU A 1 288 ? 4.503 -16.621 33.345 1.00 83.12 288 LEU A CA 1
ATOM 2234 C C . LEU A 1 288 ? 5.936 -16.374 32.851 1.00 83.12 288 LEU A C 1
ATOM 2236 O O . LEU A 1 288 ? 6.344 -16.964 31.849 1.00 83.12 288 LEU A O 1
ATOM 2240 N N . ASN A 1 289 ? 6.701 -15.507 33.522 1.00 76.25 289 ASN A N 1
ATOM 2241 C CA . ASN A 1 289 ? 8.091 -15.239 33.183 1.00 76.25 289 ASN A CA 1
ATOM 2242 C C . ASN A 1 289 ? 9.032 -16.202 33.940 1.00 76.25 289 ASN A C 1
ATOM 2244 O O . ASN A 1 289 ? 9.197 -16.068 35.153 1.00 76.25 289 ASN A O 1
ATOM 2248 N N . PRO A 1 290 ? 9.718 -17.135 33.254 1.00 61.38 290 PRO A N 1
ATOM 2249 C CA . PRO A 1 290 ? 10.567 -18.141 33.899 1.00 61.38 290 PRO A CA 1
ATOM 2250 C C . PRO A 1 290 ? 11.846 -17.577 34.544 1.00 61.38 290 PRO A C 1
ATOM 2252 O O . PRO A 1 290 ? 12.587 -18.326 35.166 1.00 61.38 290 PRO A O 1
ATOM 2255 N N . LEU A 1 291 ? 12.128 -16.276 34.399 1.00 57.09 291 LEU A N 1
ATOM 2256 C CA . LEU A 1 291 ? 13.309 -15.608 34.963 1.00 57.09 291 LEU A CA 1
ATOM 2257 C C . LEU A 1 291 ? 13.044 -14.887 36.300 1.00 57.09 291 LEU A C 1
ATOM 2259 O O . LEU A 1 291 ? 13.960 -14.272 36.840 1.00 57.09 291 LEU A O 1
ATOM 2263 N N . ALA A 1 292 ? 11.812 -14.925 36.821 1.00 55.00 292 ALA A N 1
ATOM 2264 C CA . ALA A 1 292 ? 11.426 -14.240 38.063 1.00 55.00 292 ALA A CA 1
ATOM 2265 C C . ALA A 1 292 ? 11.358 -15.160 39.305 1.00 55.00 292 ALA A C 1
ATOM 2267 O O . ALA A 1 292 ? 11.157 -14.665 40.414 1.00 55.00 292 ALA A O 1
ATOM 2268 N N . GLY A 1 293 ? 11.552 -16.474 39.146 1.00 44.12 293 GLY A N 1
ATOM 2269 C CA . GLY A 1 293 ? 11.734 -17.438 40.239 1.00 44.12 293 GLY A CA 1
ATOM 2270 C C . GLY A 1 293 ? 13.164 -17.980 40.226 1.00 44.12 293 GLY A C 1
ATOM 2271 O O . GLY A 1 293 ? 13.654 -18.341 39.159 1.00 44.12 293 GLY A O 1
ATOM 2272 N N . GLY A 1 294 ? 13.835 -17.957 41.382 1.00 38.09 294 GLY A N 1
ATOM 2273 C CA . GLY A 1 294 ? 15.217 -18.429 41.555 1.00 38.09 294 GLY A CA 1
ATOM 2274 C C . GLY A 1 294 ? 15.420 -19.927 41.363 1.00 38.09 294 GLY A C 1
ATOM 2275 O O . GLY A 1 294 ? 14.419 -20.677 41.342 1.00 38.09 294 GLY A O 1
#

Solvent-accessible surface area (backbone atoms only — not comparable to full-atom values): 17357 Å² total; per-residue (Å²): 135,88,81,70,67,70,74,77,72,65,70,99,54,79,40,59,51,39,75,79,24,69,92,43,67,47,77,42,40,26,67,42,39,50,75,47,86,93,50,99,65,32,40,44,37,32,31,70,86,36,86,76,22,26,45,59,57,51,79,46,54,47,54,49,50,30,63,69,68,70,45,92,56,49,68,76,44,42,76,41,37,36,30,38,31,52,39,59,79,35,64,52,100,87,39,66,75,33,31,72,43,68,50,22,30,48,90,46,93,58,69,47,75,44,80,39,65,71,50,94,97,42,69,44,80,47,61,34,34,40,39,75,64,64,50,78,49,53,63,44,39,54,47,48,51,32,53,50,53,34,52,52,35,68,66,37,89,42,57,65,54,39,53,53,51,60,66,34,70,71,47,43,53,49,50,52,51,26,48,76,73,40,52,71,52,31,50,53,35,51,51,38,46,53,50,40,45,55,70,59,42,74,79,76,82,82,52,95,84,56,96,76,75,73,87,72,84,80,95,74,89,83,77,93,71,85,72,86,70,79,74,72,56,86,57,50,62,60,51,52,56,46,54,51,42,47,72,68,34,86,43,66,66,46,36,52,54,43,51,64,66,46,55,82,54,57,87,73,50,53,75,69,56,47,50,53,51,52,52,52,54,51,53,46,51,49,74,58,37,83,84,73,60,135

Foldseek 3Di:
DDDDPLVVPDDPDQADWQVNQPVHKDKWAFAFWDADPPDQQGIWTDTDPCVSHTHRDHPQQLVVCCVQQVDPDRRSSHRKMWIKHWDQQDDDPRDSNIDIHTAEIAPHDAKDWDFTDPDVPDTDTDIHGHPPPVCVCLVVVLVVLLVVLLVCLLPQPALVSLVVSCPPPVNVVSLVVSCVRPVVSSVVSVVSNVVSNVVRDPDPPVDPPDPPDDDDDDDDDDDDDPPPPPPDPPLVVVLVVLLVQLVPQLAPVSLVVSVVVCPVSLVVDDPVSNVVNVVSSVVSNLVRDPVNDD

Sequence (294 aa):
MTGDLASTIVPKSDQLNADDLIAGPITITVRDAYVRKGEDQPCYIFYEGDNGKPYKPNKGQRRLLMLVWKTDESKDFIGRSMTLFRNPDVLWAGKPEGGIQVSHVSHITEAQTHMITVRRGLRVAMTVKPLAIDNQRGDNGAREVADDLIRRAEAAPDVEALAALAEVPGIIKRREWLRDTDPALYDKVGEAFEARERELTPADTATPDNPTAAEGPADDDRGDQFDGTDEAPAWRKAVDDHLDAIRAAETVLDLKSAINRFEQHREFLSADALAEVEAAENDRAGRLNPLAGG